Protein AF-A0A2P2IDN8-F1 (afdb_monomer)

Organism: NCBI:txid1518452

Radius of gyration: 34.38 Å; Cα contacts (8 Å, |Δi|>4): 91; chains: 1; bounding box: 72×79×69 Å

Structure (mmCIF, N/CA/C/O backbone):
data_AF-A0A2P2IDN8-F1
#
_entry.id   AF-A0A2P2IDN8-F1
#
loop_
_atom_site.group_PDB
_atom_site.id
_atom_site.type_symbol
_atom_site.label_atom_id
_atom_site.label_alt_id
_atom_site.label_comp_id
_atom_site.label_asym_id
_atom_site.label_entity_id
_atom_site.label_seq_id
_atom_site.pdbx_PDB_ins_code
_atom_site.Cartn_x
_atom_site.Cartn_y
_atom_site.Cartn_z
_atom_site.occupancy
_atom_site.B_iso_or_equiv
_atom_site.auth_seq_id
_atom_site.auth_comp_id
_atom_site.auth_asym_id
_atom_site.auth_atom_id
_atom_site.pdbx_PDB_model_num
ATOM 1 N N . ARG A 1 1 ? -48.026 -22.334 37.140 1.00 44.88 1 ARG A N 1
ATOM 2 C CA . ARG A 1 1 ? -47.175 -23.427 36.607 1.00 44.88 1 ARG A CA 1
ATOM 3 C C . ARG A 1 1 ? -48.105 -24.401 35.891 1.00 44.88 1 ARG A C 1
ATOM 5 O O . ARG A 1 1 ? -48.917 -25.001 36.574 1.00 44.88 1 ARG A O 1
ATOM 12 N N . GLY A 1 2 ? -48.079 -24.449 34.557 1.00 65.25 2 GLY A N 1
ATOM 13 C CA . GLY A 1 2 ? -48.887 -25.391 33.761 1.00 65.25 2 GLY A CA 1
ATOM 14 C C . GLY A 1 2 ? -48.186 -26.748 33.585 1.00 65.25 2 GLY A C 1
ATOM 15 O O . GLY A 1 2 ? -46.991 -26.828 33.888 1.00 65.25 2 GLY A O 1
ATOM 16 N N . PRO A 1 3 ? -48.901 -27.799 33.140 1.00 67.31 3 PRO A N 1
ATOM 17 C CA . PRO A 1 3 ? -48.350 -29.147 33.007 1.00 67.31 3 PRO A CA 1
ATOM 18 C C . PRO A 1 3 ? -47.390 -29.252 31.804 1.00 67.31 3 PRO A C 1
ATOM 20 O O . PRO A 1 3 ? -47.476 -28.434 30.883 1.00 67.31 3 PRO A O 1
ATOM 23 N N . PRO A 1 4 ? -46.452 -30.220 31.805 1.00 65.00 4 PRO A N 1
ATOM 24 C CA . PRO A 1 4 ? -45.505 -30.400 30.709 1.00 65.00 4 PRO A CA 1
ATOM 25 C C . PRO A 1 4 ? -46.214 -30.882 29.428 1.00 65.00 4 PRO A C 1
ATOM 27 O O . PRO A 1 4 ? -47.207 -31.609 29.519 1.00 65.00 4 PRO A O 1
ATOM 30 N N . PRO A 1 5 ? -45.720 -30.494 28.237 1.00 68.44 5 PRO A N 1
ATOM 31 C CA . PRO A 1 5 ? -46.305 -30.915 26.971 1.00 68.44 5 PRO A CA 1
ATOM 32 C C . PRO A 1 5 ? -46.102 -32.424 26.736 1.00 68.44 5 PRO A C 1
ATOM 34 O O . PRO A 1 5 ? -45.067 -32.971 27.129 1.00 68.44 5 PRO A O 1
ATOM 37 N N . PRO A 1 6 ? -47.071 -33.102 26.094 1.00 75.44 6 PRO A N 1
ATOM 38 C CA . PRO A 1 6 ? -46.997 -34.533 25.831 1.00 75.44 6 PRO A CA 1
ATOM 39 C C . PRO A 1 6 ? -45.914 -34.869 24.788 1.00 75.44 6 PRO A C 1
ATOM 41 O O . PRO A 1 6 ? -45.626 -34.052 23.908 1.00 75.44 6 PRO A O 1
ATOM 44 N N . PRO A 1 7 ? -45.318 -36.073 24.857 1.00 68.88 7 PRO A N 1
ATOM 45 C CA . PRO A 1 7 ? -44.350 -36.530 23.869 1.00 68.88 7 PRO A CA 1
ATOM 46 C C . PRO A 1 7 ? -45.035 -36.733 22.513 1.00 68.88 7 PRO A C 1
ATOM 48 O O . PRO A 1 7 ? -46.071 -37.391 22.419 1.00 68.88 7 PRO A O 1
ATOM 51 N N . MET A 1 8 ? -44.454 -36.164 21.455 1.00 66.38 8 MET A N 1
ATOM 52 C CA . MET A 1 8 ? -44.938 -36.385 20.094 1.00 66.38 8 MET A CA 1
ATOM 53 C C . MET A 1 8 ? -44.637 -37.827 19.648 1.00 66.38 8 MET A C 1
ATOM 55 O O . MET A 1 8 ? -43.520 -38.300 19.877 1.00 66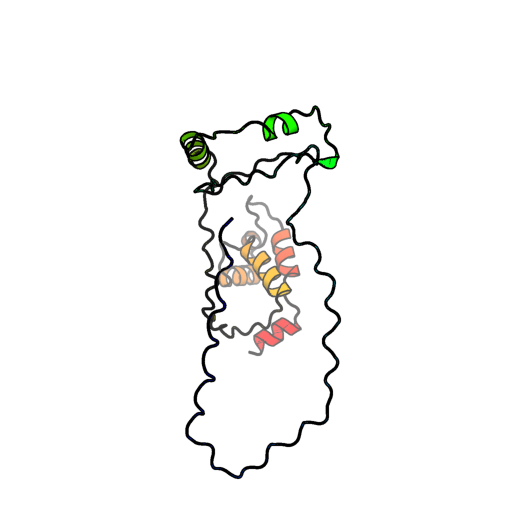.38 8 MET A O 1
ATOM 59 N N . PRO A 1 9 ? -45.588 -38.521 18.995 1.00 64.31 9 PRO A N 1
ATOM 60 C CA . PRO A 1 9 ? -45.354 -39.843 18.424 1.00 64.31 9 PRO A CA 1
ATOM 61 C C . PRO A 1 9 ? -44.214 -39.801 17.399 1.00 64.31 9 PRO A C 1
ATOM 63 O O . PRO A 1 9 ? -44.193 -38.940 16.520 1.00 64.31 9 PRO A O 1
ATOM 66 N N . GLY A 1 10 ? -43.256 -40.723 17.524 1.00 63.94 10 GLY A N 1
ATOM 67 C CA . GLY A 1 10 ? -42.139 -40.848 16.588 1.00 63.94 10 GLY A CA 1
ATOM 68 C C . GLY A 1 10 ? -42.630 -41.105 15.163 1.00 63.94 10 GLY A C 1
ATOM 69 O O . GLY A 1 10 ? -43.554 -41.888 14.949 1.00 63.94 10 GLY A O 1
ATOM 70 N N . ALA A 1 11 ? -42.016 -40.432 14.189 1.00 63.41 11 ALA A N 1
ATOM 71 C CA . ALA A 1 11 ? -42.315 -40.646 12.779 1.00 63.41 11 ALA A CA 1
ATOM 72 C C . ALA A 1 11 ? -42.004 -42.104 12.377 1.00 63.41 11 ALA A C 1
ATOM 74 O O . ALA A 1 11 ? -40.990 -42.651 12.825 1.00 63.41 11 ALA A O 1
ATOM 75 N N . PRO A 1 12 ? -42.849 -42.744 11.546 1.00 63.31 12 PRO A N 1
ATOM 76 C CA . PRO A 1 12 ? -42.611 -44.108 11.099 1.00 63.31 12 PRO A CA 1
ATOM 77 C C . PRO A 1 12 ? -41.324 -44.191 10.260 1.00 63.31 12 PRO A C 1
ATOM 79 O O . PRO A 1 12 ? -40.971 -43.225 9.574 1.00 63.31 12 PRO A O 1
ATOM 82 N N . PRO A 1 13 ? -40.608 -45.331 10.307 1.00 67.44 13 PRO A N 1
ATOM 83 C CA . PRO A 1 13 ? -39.393 -45.521 9.528 1.00 67.44 13 PRO A CA 1
ATOM 84 C C . PRO A 1 13 ? -39.680 -45.375 8.024 1.00 67.44 13 PRO A C 1
ATOM 86 O O . PRO A 1 13 ? -40.763 -45.754 7.566 1.00 67.44 13 PRO A O 1
ATOM 89 N N . PRO A 1 14 ? -38.730 -44.825 7.246 1.00 66.50 14 PRO A N 1
ATOM 90 C CA . PRO A 1 14 ? -38.929 -44.591 5.824 1.00 66.50 14 PRO A CA 1
ATOM 91 C C . PRO A 1 14 ? -39.154 -45.914 5.072 1.00 66.50 14 PRO A C 1
ATOM 93 O O . PRO A 1 14 ? -38.538 -46.929 5.414 1.00 66.50 14 PRO A O 1
ATOM 96 N N . PRO A 1 15 ? -40.021 -45.916 4.043 1.00 70.38 15 PRO A N 1
ATOM 97 C CA . PRO A 1 15 ? -40.314 -47.110 3.269 1.00 70.38 15 PRO A CA 1
ATOM 98 C C . PRO A 1 15 ? -39.065 -47.605 2.518 1.00 70.38 15 PRO A C 1
ATOM 100 O O . PRO A 1 15 ? -38.253 -46.796 2.058 1.00 70.38 15 PRO A O 1
ATOM 103 N N . PRO A 1 16 ? -38.897 -48.931 2.373 1.00 65.81 16 PRO A N 1
ATOM 104 C CA . PRO A 1 16 ? -37.778 -49.505 1.642 1.00 65.81 16 PRO A CA 1
ATOM 105 C C . PRO A 1 16 ? -37.856 -49.143 0.153 1.00 65.81 16 PRO A C 1
ATOM 107 O O . PRO A 1 16 ? -38.912 -49.235 -0.472 1.00 65.81 16 PRO A O 1
ATOM 110 N N . MET A 1 17 ? -36.717 -48.740 -0.419 1.00 62.22 17 MET A N 1
ATOM 111 C CA . MET A 1 17 ? -36.609 -48.433 -1.845 1.00 62.22 17 MET A CA 1
ATOM 112 C C . MET A 1 17 ? -36.852 -49.689 -2.706 1.00 62.22 17 MET A C 1
ATOM 114 O O . MET A 1 17 ? -36.288 -50.748 -2.404 1.00 62.22 17 MET A O 1
ATOM 118 N N . PRO A 1 18 ? -37.639 -49.594 -3.795 1.00 51.25 18 PRO A N 1
ATOM 119 C CA . PRO A 1 18 ? -37.887 -50.718 -4.693 1.00 51.25 18 PRO A CA 1
ATOM 120 C C . PRO A 1 18 ? -36.603 -51.119 -5.429 1.00 51.25 18 PRO A C 1
ATOM 122 O O . PRO A 1 18 ? -36.019 -50.306 -6.142 1.00 51.25 18 PRO A O 1
ATOM 125 N N . GLY A 1 19 ? -36.171 -52.374 -5.280 1.00 56.91 19 GLY A N 1
ATOM 126 C CA . GLY A 1 19 ? -35.106 -52.941 -6.119 1.00 56.91 19 GLY A CA 1
ATOM 127 C C . GLY A 1 19 ? -34.205 -53.996 -5.479 1.00 56.91 19 GLY A C 1
ATOM 128 O O . GLY A 1 19 ? -33.472 -54.669 -6.202 1.00 56.91 19 GLY A O 1
ATOM 129 N N . MET A 1 20 ? -34.252 -54.207 -4.161 1.00 47.19 20 MET A N 1
ATOM 130 C CA . MET A 1 20 ? -33.407 -55.229 -3.533 1.00 47.19 20 MET A CA 1
ATOM 131 C C . MET A 1 20 ? -34.058 -56.613 -3.652 1.00 47.19 20 MET A C 1
ATOM 133 O O . MET A 1 20 ? -34.979 -56.954 -2.912 1.00 47.19 20 MET A O 1
ATOM 137 N N . ARG A 1 21 ? -33.584 -57.414 -4.611 1.00 52.69 21 ARG A N 1
ATOM 138 C CA . ARG A 1 21 ? -33.916 -58.842 -4.722 1.00 52.69 21 ARG A CA 1
ATOM 139 C C . ARG A 1 21 ? -33.580 -59.553 -3.395 1.00 52.69 21 ARG A C 1
ATOM 141 O O . ARG A 1 21 ? -32.513 -59.291 -2.836 1.00 52.69 21 ARG A O 1
ATOM 148 N N . PRO A 1 22 ? -34.434 -60.455 -2.882 1.00 47.41 22 PRO A N 1
ATOM 149 C CA . PRO A 1 22 ? -34.114 -61.226 -1.688 1.00 47.41 22 PRO A CA 1
ATOM 150 C C . PRO A 1 22 ? -33.051 -62.273 -2.040 1.00 47.41 22 PRO A C 1
ATOM 152 O O . PRO A 1 22 ? -33.301 -63.149 -2.863 1.00 47.41 22 PRO A O 1
ATOM 155 N N . GLY A 1 23 ? -31.857 -62.173 -1.446 1.00 56.31 23 GLY A N 1
ATOM 156 C CA . GLY A 1 23 ? -30.867 -63.257 -1.507 1.00 56.31 23 GLY A CA 1
ATOM 157 C C . GLY A 1 23 ? -29.389 -62.873 -1.582 1.00 56.31 23 GLY A C 1
ATOM 158 O O . GLY A 1 23 ? -28.557 -63.770 -1.515 1.00 56.31 23 GLY A O 1
ATOM 159 N N . ALA A 1 24 ? -29.014 -61.595 -1.692 1.00 52.78 24 ALA A N 1
ATOM 160 C CA . ALA A 1 24 ? -27.591 -61.244 -1.653 1.00 52.78 24 ALA A CA 1
ATOM 161 C C . ALA A 1 24 ? -27.063 -61.296 -0.200 1.00 52.78 24 ALA A C 1
ATOM 163 O O . ALA A 1 24 ? -27.620 -60.609 0.664 1.00 52.78 24 ALA A O 1
ATOM 164 N N . PRO A 1 25 ? -26.017 -62.090 0.106 1.00 53.16 25 PRO A N 1
ATOM 165 C CA . PRO A 1 25 ? -25.425 -62.115 1.437 1.00 53.16 25 PRO A CA 1
ATOM 166 C C . PRO A 1 25 ? -24.859 -60.734 1.781 1.00 53.16 25 PRO A C 1
ATOM 168 O O . PRO A 1 25 ? -24.260 -60.061 0.939 1.00 53.16 25 PRO A O 1
ATOM 171 N N . ARG A 1 26 ? -25.073 -60.295 3.029 1.00 62.44 26 ARG A N 1
ATOM 172 C CA . ARG A 1 26 ? -24.497 -59.046 3.542 1.00 62.44 26 ARG A CA 1
ATOM 173 C C . ARG A 1 26 ? -22.971 -59.109 3.379 1.00 62.44 26 ARG A C 1
ATOM 175 O O . ARG A 1 26 ? -22.393 -60.138 3.734 1.00 62.44 26 ARG A O 1
ATOM 182 N N . PRO A 1 27 ? -22.318 -58.050 2.866 1.00 57.59 27 PRO A N 1
ATOM 183 C CA . PRO A 1 27 ? -20.866 -58.026 2.787 1.00 57.59 27 PRO A CA 1
ATOM 184 C C . PRO A 1 27 ? -20.280 -58.195 4.200 1.00 57.59 27 PRO A C 1
ATOM 186 O O . PRO A 1 27 ? -20.819 -57.614 5.150 1.00 57.59 27 PRO A O 1
ATOM 189 N N . PRO A 1 28 ? -19.226 -59.014 4.365 1.00 63.88 28 PRO A N 1
ATOM 190 C CA . PRO A 1 28 ? -18.623 -59.251 5.667 1.00 63.88 28 PRO A CA 1
ATOM 191 C C . PRO A 1 28 ? -18.087 -57.938 6.266 1.00 63.88 28 PRO A C 1
ATOM 193 O O . PRO A 1 28 ? -17.643 -57.061 5.519 1.00 63.88 28 PRO A O 1
ATOM 196 N N . PRO A 1 29 ? -18.115 -57.781 7.604 1.00 61.78 29 PRO A N 1
ATOM 197 C CA . PRO A 1 29 ? -17.527 -56.627 8.272 1.00 61.78 29 PRO A CA 1
ATOM 198 C C . PRO A 1 29 ? -16.046 -56.511 7.905 1.00 61.78 29 PRO A C 1
ATOM 200 O O . PRO A 1 29 ? -15.302 -57.483 8.031 1.00 61.78 29 PRO A O 1
ATOM 203 N N . ALA A 1 30 ? -15.619 -55.330 7.455 1.00 59.41 30 ALA A N 1
ATOM 204 C CA . ALA A 1 30 ? -14.212 -55.061 7.187 1.00 59.41 30 ALA A CA 1
ATOM 205 C C . ALA A 1 30 ? -13.398 -55.235 8.489 1.00 59.41 30 ALA A C 1
ATOM 207 O O . ALA A 1 30 ? -13.697 -54.558 9.479 1.00 59.41 30 ALA A O 1
ATOM 208 N N . PRO A 1 31 ? -12.379 -56.114 8.529 1.00 51.69 31 PRO A N 1
ATOM 209 C CA . PRO A 1 31 ? -11.485 -56.226 9.672 1.00 51.69 31 PRO A CA 1
ATOM 210 C C . PRO A 1 31 ? -10.560 -55.009 9.683 1.00 51.69 31 PRO A C 1
ATOM 212 O O . PRO A 1 31 ? -9.633 -54.904 8.885 1.00 51.69 31 PRO A O 1
ATOM 215 N N . GLY A 1 32 ? -10.836 -54.059 10.567 1.00 46.69 32 GLY A N 1
ATOM 216 C CA . GLY A 1 32 ? -9.998 -52.877 10.708 1.00 46.69 32 GLY A CA 1
ATOM 217 C C . GLY A 1 32 ? -10.647 -51.850 11.609 1.00 46.69 32 GLY A C 1
ATOM 218 O O . GLY A 1 32 ? -11.336 -50.950 11.137 1.00 46.69 32 GLY A O 1
ATOM 219 N N . GLY A 1 33 ? -10.425 -51.990 12.916 1.00 50.56 33 GLY A N 1
ATOM 220 C CA . GLY A 1 33 ? -10.707 -50.930 13.873 1.00 50.56 33 GLY A CA 1
ATOM 221 C C . GLY A 1 33 ? -9.872 -49.706 13.518 1.00 50.56 33 GLY A C 1
ATOM 222 O O . GLY A 1 33 ? -8.676 -49.662 13.800 1.00 50.56 33 GLY A O 1
ATOM 223 N N . GLY A 1 34 ? -10.502 -48.719 12.882 1.00 57.06 34 GLY A N 1
ATOM 224 C CA . GLY A 1 34 ? -9.951 -47.373 12.840 1.00 57.06 34 GLY A CA 1
ATOM 225 C C . GLY A 1 34 ? -9.738 -46.887 14.278 1.00 57.06 34 GLY A C 1
ATOM 226 O O . GLY A 1 34 ? -10.543 -47.229 15.153 1.00 57.06 34 GLY A O 1
ATOM 227 N N . PRO A 1 35 ? -8.654 -46.143 14.554 1.00 52.09 35 PRO A N 1
ATOM 228 C CA . PRO A 1 35 ? -8.366 -45.679 15.902 1.00 52.09 35 PRO A CA 1
ATOM 229 C C . PRO A 1 35 ? -9.570 -44.900 16.454 1.00 52.09 35 PRO A C 1
ATOM 231 O O . PRO A 1 35 ? -10.232 -44.185 15.691 1.00 52.09 35 PRO A O 1
ATOM 234 N N . PRO A 1 36 ? -9.885 -45.045 17.755 1.00 58.06 36 PRO A N 1
ATOM 235 C CA . PRO A 1 36 ? -10.997 -44.332 18.359 1.00 58.06 36 PRO A CA 1
ATOM 236 C C . PRO A 1 36 ? -10.837 -42.825 18.116 1.00 58.06 36 PRO A C 1
ATOM 238 O O . PRO A 1 36 ? -9.705 -42.324 18.112 1.00 58.06 36 PRO A O 1
ATOM 241 N N . PRO A 1 37 ? -11.946 -42.092 17.899 1.00 54.81 37 PRO A N 1
ATOM 242 C CA . PRO A 1 37 ? -11.888 -40.650 17.732 1.00 54.81 37 PRO A CA 1
ATOM 243 C C . PRO A 1 37 ? -11.126 -40.043 18.922 1.00 54.81 37 PRO A C 1
ATOM 245 O O . PRO A 1 37 ? -11.373 -40.450 20.063 1.00 54.81 37 PRO A O 1
ATOM 248 N N . PRO A 1 38 ? -10.189 -39.107 18.681 1.00 55.00 38 PRO A N 1
ATOM 249 C CA . PRO A 1 38 ? -9.400 -38.504 19.743 1.00 55.00 38 PRO A CA 1
ATOM 250 C C . PRO A 1 38 ? -10.315 -37.962 20.847 1.00 55.00 38 PRO A C 1
ATOM 252 O O . PRO A 1 38 ? -11.348 -37.364 20.519 1.00 55.00 38 PRO A O 1
ATOM 255 N N . PRO A 1 39 ? -9.959 -38.133 22.136 1.00 63.34 39 PRO A N 1
ATOM 256 C CA . PRO A 1 39 ? -10.686 -37.519 23.237 1.00 63.34 39 PRO A CA 1
ATOM 257 C C . PRO A 1 39 ? -10.878 -36.038 22.931 1.00 63.34 39 PRO A C 1
ATOM 259 O O . PRO A 1 39 ? -9.905 -35.322 22.685 1.00 63.34 39 PRO A O 1
ATOM 262 N N . GLY A 1 40 ? -12.137 -35.596 22.875 1.00 56.69 40 GLY A N 1
ATOM 263 C CA . GLY A 1 40 ? -12.458 -34.212 22.563 1.00 56.69 40 GLY A CA 1
ATOM 264 C C . GLY A 1 40 ? -11.689 -33.301 23.510 1.00 56.69 40 GLY A C 1
ATOM 265 O O . GLY A 1 40 ? -11.903 -33.352 24.720 1.00 56.69 40 GLY A O 1
ATOM 266 N N . MET A 1 41 ? -10.776 -32.491 22.964 1.00 50.38 41 MET A N 1
ATOM 267 C CA . MET A 1 41 ? -10.121 -31.445 23.741 1.00 50.38 41 MET A CA 1
ATOM 268 C C . MET A 1 41 ? -11.215 -30.635 24.448 1.00 50.38 41 MET A C 1
ATOM 270 O O . MET A 1 41 ? -12.219 -30.304 23.800 1.00 50.38 41 MET A O 1
ATOM 274 N N . PRO A 1 42 ? -11.066 -30.326 25.750 1.00 52.75 42 PRO A N 1
ATOM 275 C CA . PRO A 1 42 ? -12.028 -29.489 26.443 1.00 52.75 42 PRO A CA 1
ATOM 276 C C . PRO A 1 42 ? -12.218 -28.223 25.615 1.00 52.75 42 PRO A C 1
ATOM 278 O O . PRO A 1 42 ? -11.248 -27.535 25.290 1.00 52.75 42 PRO A O 1
ATOM 281 N N . ARG A 1 43 ? -13.468 -27.966 25.206 1.00 53.56 43 ARG A N 1
ATOM 282 C CA . ARG A 1 43 ? -13.841 -26.748 24.489 1.00 53.56 43 ARG A CA 1
ATOM 283 C C . ARG A 1 43 ? -13.257 -25.581 25.274 1.00 53.56 43 ARG A C 1
ATOM 285 O O . ARG A 1 43 ? -13.739 -25.288 26.367 1.00 53.56 43 ARG A O 1
ATOM 292 N N . MET A 1 44 ? -12.230 -24.927 24.727 1.00 46.22 44 MET A N 1
ATOM 293 C CA . MET A 1 44 ? -11.820 -23.627 25.238 1.00 46.22 44 MET A CA 1
ATOM 294 C C . MET A 1 44 ? -13.084 -22.766 25.296 1.00 46.22 44 MET A C 1
ATOM 296 O O . MET A 1 44 ? -13.829 -22.755 24.306 1.00 46.22 44 MET A O 1
ATOM 300 N N . PRO A 1 45 ? -13.368 -22.087 26.423 1.00 46.62 45 PRO A N 1
ATOM 301 C CA . PRO A 1 45 ? -14.494 -21.179 26.492 1.00 46.62 45 PRO A CA 1
ATOM 302 C C . PRO A 1 45 ? -14.384 -20.217 25.315 1.00 46.62 45 PRO A C 1
ATOM 304 O O . PRO A 1 45 ? -13.417 -19.462 25.199 1.00 46.62 45 PRO A O 1
ATOM 307 N N . GLY A 1 46 ? -15.353 -20.286 24.401 1.00 52.06 46 GLY A N 1
ATOM 308 C CA . GLY A 1 46 ? -15.470 -19.296 23.344 1.00 52.06 46 GLY A CA 1
ATOM 309 C C . GLY A 1 46 ? -15.535 -17.898 23.972 1.00 52.06 46 GLY A C 1
ATOM 310 O O . GLY A 1 46 ? -15.902 -17.773 25.144 1.00 52.06 46 GLY A O 1
ATOM 311 N N . PRO A 1 47 ? -15.187 -16.834 23.233 1.00 48.00 47 PRO A N 1
ATOM 312 C CA . PRO A 1 47 ? -15.205 -15.463 23.740 1.00 48.00 47 PRO A CA 1
ATOM 313 C C . PRO A 1 47 ? -16.646 -15.050 24.084 1.00 48.00 47 PRO A C 1
ATOM 315 O O . PRO A 1 47 ? -17.359 -14.481 23.263 1.00 48.00 47 PRO A O 1
ATOM 318 N N . GLY A 1 48 ? -17.109 -15.408 25.283 1.00 53.03 48 GLY A N 1
ATOM 319 C CA . GLY A 1 48 ? -18.537 -15.434 25.597 1.00 53.03 48 GLY A CA 1
ATOM 320 C C . GLY A 1 48 ? -18.909 -15.102 27.035 1.00 53.03 48 GLY A C 1
ATOM 321 O O . GLY A 1 48 ? -20.036 -14.674 27.253 1.00 53.03 48 GLY A O 1
ATOM 322 N N . THR A 1 49 ? -18.003 -15.199 28.010 1.00 50.59 49 THR A N 1
ATOM 323 C CA . THR A 1 49 ? -18.321 -14.835 29.403 1.00 50.59 49 THR A CA 1
ATOM 324 C C . THR A 1 49 ? -17.101 -14.275 30.128 1.00 50.59 49 THR A C 1
ATOM 326 O O . THR A 1 49 ? -16.645 -14.824 31.128 1.00 50.59 49 THR A O 1
ATOM 329 N N . ALA A 1 50 ? -16.547 -13.161 29.646 1.00 57.41 50 ALA A N 1
ATOM 330 C CA . ALA A 1 50 ? -15.734 -12.332 30.530 1.00 57.41 50 ALA A CA 1
ATOM 331 C C . ALA A 1 50 ? -16.688 -11.717 31.566 1.00 57.41 50 ALA A C 1
ATOM 333 O O . ALA A 1 50 ? -17.380 -10.741 31.275 1.00 57.41 50 ALA A O 1
ATOM 334 N N . THR A 1 51 ? -16.791 -12.335 32.742 1.00 64.56 51 THR A N 1
ATOM 335 C CA . THR A 1 51 ? -17.541 -11.792 33.876 1.00 64.56 51 THR A CA 1
ATOM 336 C C . THR A 1 51 ? -16.944 -10.434 34.228 1.00 64.56 51 THR A C 1
ATOM 338 O O . THR A 1 51 ? -15.786 -10.340 34.644 1.00 64.56 51 THR A O 1
ATOM 341 N N . LEU A 1 52 ? -17.702 -9.364 33.989 1.00 76.31 52 LEU A N 1
ATOM 342 C CA . LEU A 1 52 ? -17.279 -8.020 34.358 1.00 76.31 52 LEU A CA 1
ATOM 343 C C . LEU A 1 52 ? -17.414 -7.861 35.885 1.00 76.31 52 LEU A C 1
ATOM 345 O O . LEU A 1 52 ? -18.394 -8.339 36.463 1.00 76.31 52 LEU A O 1
ATOM 349 N N . PRO A 1 53 ? -16.452 -7.203 36.550 1.00 79.75 53 PRO A N 1
ATOM 350 C CA . PRO A 1 53 ? -16.489 -7.025 37.996 1.00 79.75 53 PRO A CA 1
ATOM 351 C C . PRO A 1 53 ? -17.621 -6.077 38.427 1.00 79.75 53 PRO A C 1
ATOM 353 O O . PRO A 1 53 ? -18.185 -5.336 37.618 1.00 79.75 53 PRO A O 1
ATOM 356 N N . TYR A 1 54 ? -17.952 -6.093 39.721 1.00 83.19 54 TYR A N 1
ATOM 357 C CA . TYR A 1 54 ? -18.913 -5.173 40.357 1.00 83.19 54 TYR A CA 1
ATOM 358 C C . TYR A 1 54 ? -20.351 -5.231 39.802 1.00 83.19 54 TYR A C 1
ATOM 360 O O . TYR A 1 54 ? -21.067 -4.226 39.797 1.00 83.19 54 TYR A O 1
ATOM 368 N N . GLY A 1 55 ? -20.778 -6.402 39.311 1.00 77.81 55 GLY A N 1
ATOM 369 C CA . GLY A 1 55 ? -22.130 -6.610 38.773 1.00 77.81 55 GLY A CA 1
ATOM 370 C C . GLY A 1 55 ? -22.392 -5.861 37.463 1.00 77.81 55 GLY A C 1
ATOM 371 O O . GLY A 1 55 ? -23.539 -5.592 37.111 1.00 77.81 55 GLY A O 1
ATOM 372 N N . MET A 1 56 ? -21.332 -5.477 36.749 1.00 81.19 56 MET A N 1
ATOM 373 C CA . MET A 1 56 ? -21.434 -4.850 35.440 1.00 81.19 56 MET A CA 1
ATOM 374 C C . MET A 1 56 ? -21.931 -5.858 34.395 1.00 81.19 56 MET A C 1
ATOM 376 O O . MET A 1 56 ? -21.473 -6.995 34.337 1.00 81.19 56 MET A O 1
ATOM 380 N N . THR A 1 57 ? -22.829 -5.428 33.514 1.00 78.94 57 THR A N 1
ATOM 381 C CA . THR A 1 57 ? -23.259 -6.214 32.352 1.00 78.94 57 THR A CA 1
ATOM 382 C C . THR A 1 57 ? -22.666 -5.648 31.068 1.00 78.94 57 THR A C 1
ATOM 384 O O . THR A 1 57 ? -22.429 -4.442 30.951 1.00 78.94 57 THR A O 1
ATOM 387 N N . LEU A 1 58 ? -22.389 -6.520 30.095 1.00 74.44 58 LEU A N 1
ATOM 388 C CA . LEU A 1 58 ? -21.976 -6.089 28.764 1.00 74.44 58 LEU A CA 1
ATOM 389 C C . LEU A 1 58 ? -23.217 -5.625 27.997 1.00 74.44 58 LEU A C 1
ATOM 391 O O . LEU A 1 58 ? -23.977 -6.441 27.475 1.00 74.44 58 LEU A O 1
ATOM 395 N N . LYS A 1 59 ? -23.418 -4.310 27.914 1.00 70.69 59 LYS A N 1
ATOM 396 C CA . LYS A 1 59 ? -24.488 -3.731 27.099 1.00 70.69 59 LYS A CA 1
ATOM 397 C C . LYS A 1 59 ? -24.127 -3.860 25.624 1.00 70.69 59 LYS A C 1
ATOM 399 O O . LYS A 1 59 ? -23.279 -3.129 25.116 1.00 70.69 59 LYS A O 1
ATOM 404 N N . LYS A 1 60 ? -24.764 -4.799 24.926 1.00 63.47 60 LYS A N 1
ATOM 405 C CA . LYS A 1 60 ? -24.715 -4.847 23.463 1.00 63.47 60 LYS A CA 1
ATOM 406 C C . LYS A 1 60 ? -25.547 -3.677 22.943 1.00 63.47 60 LYS A C 1
ATOM 408 O O . LYS A 1 60 ? -26.750 -3.627 23.174 1.00 63.47 60 LYS A O 1
ATOM 413 N N . SER A 1 61 ? -24.914 -2.714 22.278 1.00 63.75 61 SER A N 1
ATOM 414 C CA . SER A 1 61 ? -25.655 -1.688 21.551 1.00 63.75 61 SER A CA 1
ATOM 415 C C . SER A 1 61 ? -26.344 -2.359 20.364 1.00 63.75 61 SER A C 1
ATOM 417 O O . SER A 1 61 ? -25.673 -2.812 19.438 1.00 63.75 61 SER A O 1
ATOM 419 N N . ASN A 1 62 ? -27.675 -2.409 20.365 1.00 62.22 62 ASN A N 1
ATOM 420 C CA . ASN A 1 62 ? -28.450 -2.933 19.233 1.00 62.22 62 ASN A CA 1
ATOM 421 C C . ASN A 1 62 ? -28.365 -2.035 17.985 1.00 62.22 62 ASN A C 1
ATOM 423 O O . ASN A 1 62 ? -28.913 -2.375 16.942 1.00 62.22 62 ASN A O 1
ATOM 427 N N . VAL A 1 63 ? -27.679 -0.892 18.079 1.00 66.12 63 VAL A N 1
ATOM 428 C CA . VAL A 1 63 ? -27.525 0.047 16.975 1.00 66.12 63 VAL A CA 1
ATOM 429 C C . VAL A 1 63 ? -26.235 -0.243 16.220 1.00 66.12 63 VAL A C 1
ATOM 431 O O . VAL A 1 63 ? -25.136 -0.052 16.743 1.00 66.12 63 VAL A O 1
ATOM 434 N N . LYS A 1 64 ? -26.378 -0.705 14.977 1.00 68.00 64 LYS A N 1
ATOM 435 C CA . LYS A 1 64 ? -25.282 -0.786 14.010 1.00 68.00 64 LYS A CA 1
ATOM 436 C C . LYS A 1 64 ? -25.257 0.519 13.205 1.00 68.00 64 LYS A C 1
ATOM 438 O O . LYS A 1 64 ? -26.304 0.892 12.681 1.00 68.00 64 LYS A O 1
ATOM 443 N N . PRO A 1 65 ? -24.120 1.232 13.124 1.00 69.94 65 PRO A N 1
ATOM 444 C CA . PRO A 1 65 ? -24.011 2.397 12.253 1.00 69.94 65 PRO A CA 1
ATOM 445 C C . PRO A 1 65 ? -24.108 1.972 10.780 1.00 69.94 65 PRO A C 1
ATOM 447 O O . PRO A 1 65 ? -23.626 0.901 10.417 1.00 69.94 65 PRO A O 1
ATOM 450 N N . ASP A 1 66 ? -24.716 2.824 9.954 1.00 74.69 66 ASP A N 1
ATOM 451 C CA . ASP A 1 66 ? -24.935 2.584 8.517 1.00 74.69 66 ASP A CA 1
ATOM 452 C C . ASP A 1 66 ? -23.626 2.657 7.704 1.00 74.69 66 ASP A C 1
ATOM 454 O O . ASP A 1 66 ? -23.397 1.903 6.763 1.00 74.69 66 ASP A O 1
ATOM 458 N N . ALA A 1 67 ? -22.694 3.515 8.136 1.00 77.56 67 ALA A N 1
ATOM 459 C CA . ALA A 1 67 ? -21.379 3.680 7.525 1.00 77.56 67 ALA A CA 1
ATOM 460 C C . ALA A 1 67 ? -20.245 3.394 8.519 1.00 77.56 67 ALA A C 1
ATOM 462 O O . ALA A 1 67 ? -20.347 3.663 9.719 1.00 77.56 67 ALA A O 1
ATOM 463 N N . GLN A 1 68 ? -19.116 2.889 8.008 1.00 81.75 68 GLN A N 1
ATOM 464 C CA . GLN A 1 68 ? -17.897 2.744 8.802 1.00 81.75 68 GLN A CA 1
ATOM 465 C C . GLN A 1 68 ? -17.323 4.129 9.124 1.00 81.75 68 GLN A C 1
ATOM 467 O O . GLN A 1 68 ? -16.944 4.877 8.224 1.00 81.75 68 GLN A O 1
ATOM 472 N N . THR A 1 69 ? -17.216 4.458 10.409 1.00 87.81 69 THR A N 1
ATOM 473 C CA . THR A 1 69 ? -16.650 5.730 10.870 1.00 87.81 69 THR A CA 1
ATOM 474 C C . THR A 1 69 ? -15.164 5.614 11.201 1.00 87.81 69 THR A C 1
ATOM 476 O O . THR A 1 69 ? -14.624 4.516 11.391 1.00 87.81 69 THR A O 1
ATOM 479 N N . LYS A 1 70 ? -14.465 6.757 11.241 1.00 87.62 70 LYS A N 1
ATOM 480 C CA . LYS A 1 70 ? -13.063 6.820 11.675 1.00 87.62 70 LYS A CA 1
ATOM 481 C C . LYS A 1 70 ? -12.918 6.194 13.064 1.00 87.62 70 LYS A C 1
ATOM 483 O O . LYS A 1 70 ? -13.689 6.476 13.978 1.00 87.62 70 LYS A O 1
ATOM 488 N N . ARG A 1 71 ? -11.900 5.347 13.229 1.00 87.00 71 ARG A N 1
ATOM 489 C CA . ARG A 1 71 ? -11.640 4.664 14.499 1.00 87.00 71 ARG A CA 1
ATOM 490 C C . ARG A 1 71 ? -11.124 5.653 15.542 1.00 87.00 71 ARG A C 1
ATOM 492 O O . ARG A 1 71 ? -10.153 6.361 15.294 1.00 87.00 71 ARG A O 1
ATOM 499 N N . LEU A 1 72 ? -11.727 5.631 16.727 1.00 91.06 72 LEU A N 1
ATOM 500 C CA . LEU A 1 72 ? -11.240 6.385 17.880 1.00 91.06 72 LEU A CA 1
ATOM 501 C C . LEU A 1 72 ? -9.935 5.771 18.406 1.00 91.06 72 LEU A C 1
ATOM 503 O O . LEU A 1 72 ? -9.852 4.560 18.643 1.00 91.06 72 LEU A O 1
ATOM 507 N N . GLN A 1 73 ? -8.921 6.610 18.607 1.00 93.12 73 GLN A N 1
ATOM 508 C CA . GLN A 1 73 ? -7.637 6.226 19.196 1.00 93.12 73 GLN A CA 1
ATOM 509 C C . GLN A 1 73 ? -7.698 6.342 20.723 1.00 93.12 73 GLN A C 1
ATOM 511 O O . GLN A 1 73 ? -7.111 7.231 21.327 1.00 93.12 73 GLN A O 1
ATOM 516 N N . TRP A 1 74 ? -8.466 5.453 21.350 1.00 93.88 74 TRP A N 1
ATOM 517 C CA . TRP A 1 74 ? -8.603 5.387 22.805 1.00 93.88 74 TRP A CA 1
ATOM 518 C C . TRP A 1 74 ? -7.813 4.233 23.429 1.00 93.88 74 TRP A C 1
ATOM 520 O O . TRP A 1 74 ? -7.729 3.130 22.879 1.00 93.88 74 TRP A O 1
ATOM 530 N N . ASN A 1 75 ? -7.293 4.471 24.631 1.00 91.31 75 ASN A N 1
ATOM 531 C CA . ASN A 1 75 ? -6.767 3.412 25.480 1.00 91.31 75 ASN A CA 1
ATOM 532 C C . ASN A 1 75 ? -7.930 2.709 26.180 1.00 91.31 75 ASN A C 1
ATOM 534 O O . ASN A 1 75 ? -8.735 3.334 26.870 1.00 91.31 75 ASN A O 1
ATOM 538 N N . LYS A 1 76 ? -8.037 1.394 25.984 1.00 89.62 76 LYS A N 1
ATOM 539 C CA . LYS A 1 76 ? -9.111 0.598 26.584 1.00 89.62 76 LYS A CA 1
ATOM 540 C C . LYS A 1 76 ? -8.877 0.444 28.084 1.00 89.62 76 LYS A C 1
ATOM 542 O O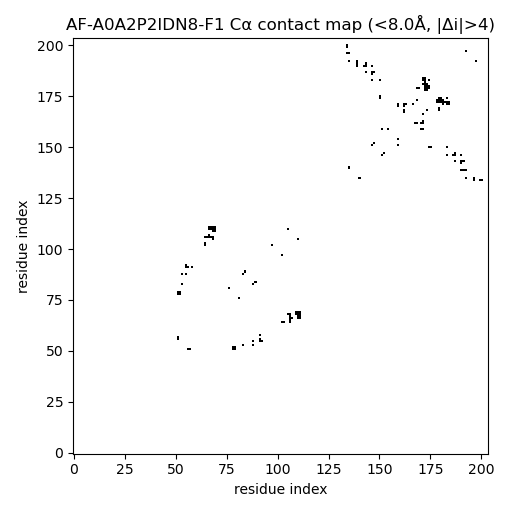 . LYS A 1 76 ? -7.804 0.028 28.512 1.00 89.62 76 LYS A O 1
ATOM 547 N N . VAL A 1 77 ? -9.914 0.701 28.874 1.00 86.69 77 VAL A N 1
ATOM 548 C CA . VAL A 1 77 ? -9.896 0.432 30.314 1.00 86.69 77 VAL A CA 1
ATOM 549 C C . VAL A 1 77 ? -9.999 -1.073 30.539 1.00 86.69 77 VAL A C 1
ATOM 551 O O . VAL A 1 77 ? -10.865 -1.733 29.968 1.00 86.69 77 VAL A O 1
ATOM 554 N N . THR A 1 78 ? -9.115 -1.617 31.375 1.00 86.50 78 THR A N 1
ATOM 555 C CA . THR A 1 78 ? -9.170 -3.026 31.783 1.00 86.50 78 THR A CA 1
ATOM 556 C C . THR A 1 78 ? -10.119 -3.159 32.974 1.00 86.50 78 THR A C 1
ATOM 558 O O . THR A 1 78 ? -9.781 -2.644 34.041 1.00 86.50 78 THR A O 1
ATOM 561 N N . PRO A 1 79 ? -11.269 -3.852 32.850 1.00 82.75 79 PRO A N 1
ATOM 562 C CA . PRO A 1 79 ? -12.270 -3.907 33.918 1.00 82.75 79 PRO A CA 1
ATOM 563 C C . PRO A 1 79 ? -11.717 -4.426 35.251 1.00 82.75 79 PRO A C 1
ATOM 565 O O . PRO A 1 79 ? -12.071 -3.901 36.297 1.00 82.75 79 PRO A O 1
ATOM 568 N N . GLN A 1 80 ? -10.792 -5.393 35.209 1.00 82.62 80 GLN A N 1
ATOM 569 C CA . GLN A 1 80 ? -10.188 -6.006 36.402 1.00 82.62 80 GLN A CA 1
ATOM 570 C C . GLN A 1 80 ? -9.249 -5.073 37.181 1.00 82.62 80 GLN A C 1
ATOM 572 O O . GLN A 1 80 ? -8.992 -5.300 38.355 1.00 82.62 80 GLN A O 1
ATOM 577 N N . LYS A 1 81 ? -8.722 -4.024 36.537 1.00 83.62 81 LYS A N 1
ATOM 578 C CA . LYS A 1 81 ? -7.830 -3.039 37.175 1.00 83.62 81 LYS A CA 1
ATOM 579 C C . LYS A 1 81 ? -8.586 -1.804 37.677 1.00 83.62 81 LYS A C 1
ATOM 581 O O . LYS A 1 81 ? -7.974 -0.823 38.083 1.00 83.62 81 LYS A O 1
ATOM 586 N N . MET A 1 82 ? -9.911 -1.814 37.576 1.00 85.62 82 MET A N 1
ATOM 587 C CA . MET A 1 82 ? -10.762 -0.680 37.902 1.00 85.62 82 MET A CA 1
ATOM 588 C C . MET A 1 82 ? -11.329 -0.816 39.319 1.00 85.62 82 MET A C 1
ATOM 590 O O . MET A 1 82 ? -11.623 -1.918 39.749 1.00 85.62 82 MET A O 1
ATOM 594 N N . SER A 1 83 ? -11.530 0.299 40.025 1.00 86.94 83 SER A N 1
ATOM 595 C CA . SER A 1 83 ? -12.195 0.319 41.339 1.00 86.94 83 SER A CA 1
ATOM 596 C C . SER A 1 83 ? -13.727 0.292 41.224 1.00 86.94 83 SER A C 1
ATOM 598 O O . SER A 1 83 ? -14.291 0.839 40.274 1.00 86.94 83 SER A O 1
ATOM 600 N N . GLU A 1 84 ? -14.415 -0.238 42.239 1.00 87.31 84 GLU A N 1
ATOM 601 C CA . GLU A 1 84 ? -15.883 -0.223 42.354 1.00 87.31 84 GLU A CA 1
ATOM 602 C C . GLU A 1 84 ? -16.480 1.196 42.295 1.00 87.31 84 GLU A C 1
ATOM 604 O O . GLU A 1 84 ? -17.547 1.416 41.722 1.00 87.31 84 GLU A O 1
ATOM 609 N N . LYS A 1 85 ? -15.765 2.194 42.835 1.00 86.19 85 LYS A N 1
ATOM 610 C CA . LYS A 1 85 ? -16.210 3.601 42.852 1.00 86.19 85 LYS A CA 1
ATOM 611 C C . LYS A 1 85 ? -16.002 4.323 41.513 1.00 86.19 85 LYS A C 1
ATOM 613 O O . LYS A 1 85 ? -16.342 5.504 41.398 1.00 86.19 85 LYS A O 1
ATOM 618 N N . SER A 1 86 ? -15.459 3.635 40.508 1.00 88.56 86 SER A N 1
ATOM 619 C CA . SER A 1 86 ? -15.152 4.190 39.191 1.00 88.56 86 SER A CA 1
ATOM 620 C C . SER A 1 86 ? -16.392 4.698 38.452 1.00 88.56 86 SER A C 1
ATOM 622 O O . SER A 1 86 ? -17.488 4.136 38.535 1.00 88.56 86 SER A O 1
ATOM 624 N N . VAL A 1 87 ? -16.193 5.747 37.652 1.00 89.50 87 VAL A N 1
ATOM 625 C CA . VAL A 1 87 ? -17.233 6.358 36.814 1.00 89.50 87 VAL A CA 1
ATOM 626 C C . VAL A 1 87 ? -17.863 5.330 35.864 1.00 89.50 87 VAL A C 1
ATOM 628 O O . VAL A 1 87 ? -19.072 5.363 35.646 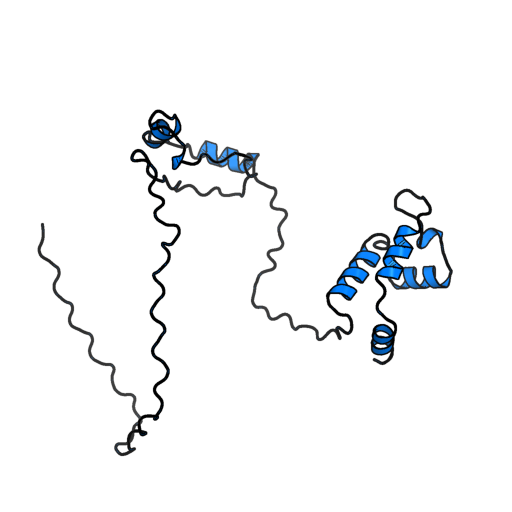1.00 89.50 87 VAL A O 1
ATOM 631 N N . TRP A 1 88 ? -17.093 4.355 35.372 1.00 88.25 88 TRP A N 1
ATOM 632 C CA . TRP A 1 88 ? -17.593 3.322 34.458 1.00 88.25 88 TRP A CA 1
ATOM 633 C C . TRP A 1 88 ? -18.613 2.371 35.105 1.00 88.25 88 TRP A C 1
ATOM 635 O O . TRP A 1 88 ? -19.565 1.971 34.438 1.00 88.25 88 TRP A O 1
ATOM 645 N N . VAL A 1 89 ? -18.472 2.048 36.401 1.00 87.19 89 VAL A N 1
ATOM 646 C CA . VAL A 1 89 ? -19.451 1.217 37.135 1.00 87.19 89 VAL A CA 1
ATOM 647 C C . VAL A 1 89 ? -20.772 1.972 37.267 1.00 87.19 89 VAL A C 1
ATOM 649 O O . VAL A 1 89 ? -21.841 1.423 36.998 1.00 87.19 89 VAL A O 1
ATOM 652 N N . LYS A 1 90 ? -20.701 3.263 37.621 1.00 85.19 90 LYS A N 1
ATOM 653 C CA . LYS A 1 90 ? -21.876 4.139 37.754 1.00 85.19 90 LYS A CA 1
ATOM 654 C C . LYS A 1 90 ? -22.602 4.316 36.419 1.00 85.19 90 LYS A C 1
ATOM 656 O O . LYS A 1 90 ? -23.825 4.214 36.374 1.00 85.19 90 LYS A O 1
ATOM 661 N N . LEU A 1 91 ? -21.859 4.547 35.335 1.00 85.88 91 LEU A N 1
ATOM 662 C CA . LEU A 1 91 ? -22.420 4.696 33.990 1.00 85.88 91 LEU A CA 1
ATOM 663 C C . LEU A 1 91 ? -23.038 3.395 33.475 1.00 85.88 91 LEU A C 1
ATOM 665 O O . LEU A 1 91 ? -24.078 3.440 32.826 1.00 85.88 91 LEU A O 1
ATOM 669 N N . ASN A 1 92 ? -22.461 2.236 33.802 1.00 85.06 92 ASN A N 1
ATOM 670 C CA . ASN A 1 92 ? -23.036 0.965 33.374 1.00 85.06 92 ASN A CA 1
ATOM 671 C C . ASN A 1 92 ? -24.373 0.653 34.066 1.00 85.06 92 ASN A C 1
ATOM 673 O O . ASN A 1 92 ? -25.244 0.028 33.470 1.00 85.06 92 ASN A O 1
ATOM 677 N N . LYS A 1 93 ? -24.587 1.127 35.297 1.00 79.75 93 LYS A N 1
ATOM 678 C CA . LYS A 1 93 ? -25.876 0.969 35.993 1.00 79.75 93 LYS A CA 1
ATOM 679 C C . LYS A 1 93 ? -26.968 1.904 35.459 1.00 79.75 93 LYS A C 1
ATOM 681 O O . LYS A 1 93 ? -28.142 1.579 35.574 1.00 79.75 93 LYS A O 1
ATOM 686 N N . LYS A 1 94 ? -26.605 3.034 34.843 1.00 77.75 94 LYS A N 1
ATOM 687 C CA . LYS A 1 94 ? -27.567 3.966 34.235 1.00 77.75 94 LYS A CA 1
ATOM 688 C C . LYS A 1 94 ? -27.985 3.497 32.846 1.00 77.75 94 LYS A C 1
ATOM 690 O O . LYS A 1 94 ? -27.145 3.084 32.046 1.00 77.75 94 LYS A O 1
ATOM 695 N N . GLU A 1 95 ? -29.273 3.563 32.538 1.00 68.06 95 GLU A N 1
ATOM 696 C CA . GLU A 1 95 ? -29.748 3.333 31.178 1.00 68.06 95 GLU A CA 1
ATOM 697 C C . GLU A 1 95 ? -29.336 4.513 30.287 1.00 68.06 95 GLU A C 1
ATOM 699 O O . GLU A 1 95 ? -29.572 5.675 30.611 1.00 68.06 95 GLU A O 1
ATOM 704 N N . SER A 1 96 ? -28.621 4.224 29.200 1.00 67.50 96 SER A N 1
ATOM 705 C CA . SER A 1 96 ? -28.139 5.242 28.272 1.00 67.50 96 SER A CA 1
ATOM 706 C C . SER A 1 96 ? -29.051 5.263 27.053 1.00 67.50 96 SER A C 1
ATOM 708 O O . SER A 1 96 ? -28.923 4.414 26.168 1.00 67.50 96 SER A O 1
ATOM 710 N N . HIS A 1 97 ? -29.957 6.233 26.989 1.00 71.25 97 HIS A N 1
ATOM 711 C CA . HIS A 1 97 ? -30.778 6.455 25.803 1.00 71.25 97 HIS A CA 1
ATOM 712 C C . HIS A 1 97 ? -29.974 7.267 24.784 1.00 71.25 97 HIS A C 1
ATOM 714 O O . HIS A 1 97 ? -29.808 8.480 24.919 1.00 71.25 97 HIS A O 1
ATOM 720 N N . ILE A 1 98 ? -29.435 6.596 23.766 1.00 75.62 98 ILE A N 1
ATOM 721 C CA . ILE A 1 98 ? -28.743 7.274 22.667 1.00 75.62 98 ILE A CA 1
ATOM 722 C C . ILE A 1 98 ? -29.788 7.668 21.621 1.00 75.62 98 ILE A C 1
ATOM 724 O O . ILE A 1 98 ? -30.446 6.810 21.037 1.00 75.62 98 ILE A O 1
ATOM 728 N N . LYS A 1 99 ? -29.936 8.973 21.370 1.00 83.50 99 LYS A N 1
ATOM 729 C CA . LYS A 1 99 ? -30.836 9.485 20.328 1.00 83.50 99 LYS A CA 1
ATOM 730 C C . LYS A 1 99 ? -30.332 9.054 18.948 1.00 83.50 99 LYS A C 1
ATOM 732 O O . LYS A 1 99 ? -29.183 9.319 18.598 1.00 83.50 99 LYS A O 1
ATOM 737 N N . VAL A 1 100 ? -31.209 8.467 18.133 1.00 82.31 100 VAL A N 1
ATOM 738 C CA . VAL A 1 100 ? -30.882 7.995 16.772 1.00 82.31 100 VAL A CA 1
ATOM 739 C C . VAL A 1 100 ? -30.323 9.121 15.891 1.00 82.31 100 VAL A C 1
ATOM 741 O O . VAL A 1 100 ? -29.373 8.904 15.146 1.00 82.31 100 VAL A O 1
ATOM 744 N N . GLN A 1 101 ? -30.840 10.345 16.039 1.00 84.69 101 GLN A N 1
ATOM 745 C CA . GLN A 1 101 ? -30.357 11.528 15.313 1.00 84.69 101 GLN A CA 1
ATOM 746 C C . GLN A 1 101 ? -28.862 11.807 15.547 1.00 84.69 101 GLN A C 1
ATOM 748 O O . GLN A 1 101 ? -28.149 12.164 14.613 1.00 84.69 101 GLN A O 1
ATOM 753 N N . VAL A 1 102 ? -28.366 11.587 16.771 1.00 85.69 102 VAL A N 1
ATOM 754 C CA . VAL A 1 102 ? -26.946 11.783 17.108 1.00 85.69 102 VAL A CA 1
ATOM 755 C C . VAL A 1 102 ? -26.083 10.730 16.416 1.00 85.69 102 VAL A C 1
ATOM 757 O O . VAL A 1 102 ? -25.042 11.057 15.855 1.00 85.69 102 VAL A O 1
ATOM 760 N N . LEU A 1 103 ? -26.534 9.473 16.390 1.00 83.75 103 LEU A N 1
ATOM 761 C CA . LEU A 1 103 ? -25.825 8.398 15.691 1.00 83.75 103 LEU A CA 1
ATOM 762 C C . LEU A 1 103 ? -25.768 8.641 14.182 1.00 83.75 103 LEU A C 1
ATOM 764 O O . LEU A 1 103 ? -24.721 8.418 13.576 1.00 83.75 103 LEU A O 1
ATOM 768 N N . LYS A 1 104 ? -26.858 9.152 13.595 1.00 84.88 104 LYS A N 1
ATOM 769 C CA . LYS A 1 104 ? -26.902 9.528 12.178 1.00 84.88 104 LYS A CA 1
ATOM 770 C C . LYS A 1 104 ? -25.894 10.635 11.863 1.00 84.88 104 LYS A C 1
ATOM 772 O O . LYS A 1 104 ? -25.074 10.469 10.967 1.00 84.88 104 LYS A O 1
ATOM 777 N N . SER A 1 105 ? -25.888 11.702 12.662 1.00 86.69 105 SER A N 1
ATOM 778 C CA . SER A 1 105 ? -24.944 12.814 12.508 1.00 86.69 105 SER A CA 1
ATOM 779 C C . SER A 1 105 ? -23.482 12.363 12.639 1.00 86.69 105 SER A C 1
ATOM 781 O O . SER A 1 105 ? -22.630 12.798 11.864 1.00 86.69 105 SER A O 1
ATOM 783 N N . ILE A 1 106 ? -23.175 11.440 13.561 1.00 87.69 106 ILE A N 1
ATOM 784 C CA . ILE A 1 106 ? -21.829 10.855 13.680 1.00 87.69 106 ILE A CA 1
ATOM 785 C C . ILE A 1 106 ? -21.462 10.059 12.421 1.00 87.69 106 ILE A C 1
ATOM 787 O O . ILE A 1 106 ? -20.338 10.171 11.930 1.00 87.69 106 ILE A O 1
ATOM 791 N N . GLY A 1 107 ? -22.399 9.270 11.892 1.00 85.69 107 GLY A N 1
ATOM 792 C CA . GLY A 1 107 ? -22.216 8.533 10.643 1.00 85.69 107 GLY A CA 1
ATOM 793 C C . GLY A 1 107 ? -21.906 9.456 9.466 1.00 85.69 107 GLY A C 1
ATOM 794 O O . GLY A 1 107 ? -20.937 9.218 8.758 1.00 85.69 107 GLY A O 1
ATOM 795 N N . GLU A 1 108 ? -22.668 10.537 9.302 1.00 85.44 108 GLU A N 1
ATOM 796 C CA . GLU A 1 108 ? -22.506 11.500 8.204 1.00 85.44 108 GLU A CA 1
ATOM 797 C C . GLU A 1 108 ? -21.179 12.279 8.296 1.00 85.44 108 GLU A C 1
ATOM 799 O O . GLU A 1 108 ? -20.460 12.396 7.305 1.00 85.44 108 GLU A O 1
ATOM 804 N N . ASN A 1 109 ? -20.807 12.764 9.487 1.00 88.44 109 ASN A N 1
ATOM 805 C CA . ASN A 1 109 ? -19.630 13.630 9.662 1.00 88.44 109 ASN A CA 1
ATOM 806 C C . ASN A 1 109 ? -18.302 12.869 9.795 1.00 88.44 109 ASN A C 1
ATOM 808 O O . ASN A 1 109 ? -17.242 13.400 9.459 1.00 88.44 109 ASN A O 1
ATOM 812 N N . PHE A 1 110 ? -18.334 11.632 10.299 1.00 88.75 110 PHE A N 1
ATOM 813 C CA . PHE A 1 110 ? -17.128 10.843 10.572 1.00 88.75 110 PHE A CA 1
ATOM 814 C C . PHE A 1 110 ? -17.020 9.578 9.722 1.00 88.75 110 PHE A C 1
ATOM 816 O O . PHE A 1 110 ? -16.123 8.765 9.979 1.00 88.75 110 PHE A O 1
ATOM 823 N N . ALA A 1 111 ? -17.884 9.399 8.716 1.00 87.44 111 ALA A N 1
ATOM 824 C CA . ALA A 1 111 ? -17.740 8.331 7.736 1.00 87.44 111 ALA A CA 1
ATOM 825 C C . ALA A 1 111 ? -16.338 8.365 7.119 1.00 87.44 111 ALA A C 1
ATOM 827 O O . ALA A 1 111 ? -15.851 9.385 6.621 1.00 87.44 111 ALA A O 1
ATOM 828 N N . VAL A 1 112 ? -15.675 7.212 7.131 1.00 85.56 112 VAL A N 1
ATOM 829 C CA . VAL A 1 112 ? -14.514 7.007 6.275 1.00 85.56 112 VAL A CA 1
ATOM 830 C C . VAL A 1 112 ? -15.056 6.983 4.857 1.00 85.56 112 VAL A C 1
ATOM 832 O O . VAL A 1 112 ? -15.968 6.204 4.575 1.00 85.56 112 VAL A O 1
ATOM 835 N N . LYS A 1 113 ? -14.507 7.822 3.964 1.00 75.38 113 LYS A N 1
ATOM 836 C CA . LYS A 1 113 ? -14.773 7.697 2.529 1.00 75.38 113 LYS A CA 1
ATOM 837 C C . LYS A 1 113 ? -14.529 6.239 2.182 1.00 75.38 113 LYS A C 1
ATOM 839 O O . LYS A 1 113 ? -13.387 5.780 2.224 1.00 75.38 113 LYS A O 1
ATOM 844 N N . GLN A 1 114 ? -15.594 5.507 1.879 1.00 62.50 114 GLN A N 1
ATOM 845 C CA . GLN A 1 114 ? -15.451 4.218 1.247 1.00 62.50 114 GLN A CA 1
ATOM 846 C C . GLN A 1 114 ? -14.964 4.539 -0.159 1.00 62.50 114 GLN A C 1
ATOM 848 O O . GLN A 1 114 ? -15.741 4.625 -1.106 1.00 62.50 114 GLN A O 1
ATOM 853 N N . THR A 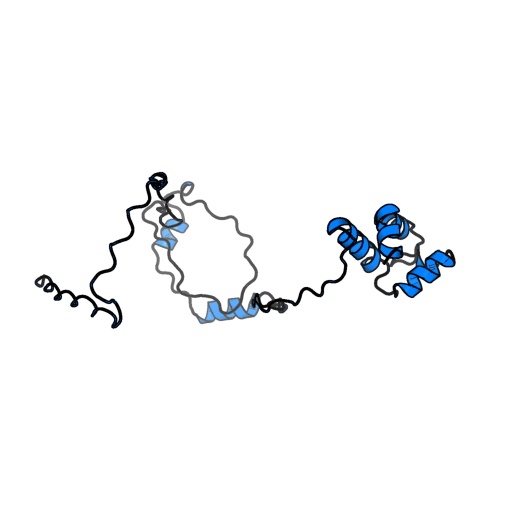1 115 ? -13.651 4.755 -0.308 1.00 50.56 115 THR A N 1
ATOM 854 C CA . THR A 1 115 ? -12.983 4.377 -1.544 1.00 50.56 115 THR A CA 1
ATOM 855 C C . THR A 1 115 ? -13.495 2.978 -1.748 1.00 50.56 115 THR A C 1
ATOM 857 O O . THR A 1 115 ? -13.266 2.142 -0.871 1.00 50.56 115 THR A O 1
ATOM 860 N N . LYS A 1 116 ? -14.319 2.768 -2.778 1.00 51.41 116 LYS A N 1
ATOM 861 C CA . LYS A 1 116 ? -14.800 1.444 -3.125 1.00 51.41 116 LYS A CA 1
ATOM 862 C C . LYS A 1 116 ? -13.533 0.601 -3.161 1.00 51.41 116 LYS A C 1
ATOM 864 O O . LYS A 1 116 ? -12.785 0.656 -4.135 1.00 51.41 116 LYS A O 1
ATOM 869 N N . LYS A 1 117 ? -13.251 -0.150 -2.087 1.00 44.97 117 LYS A N 1
ATOM 870 C CA . LYS A 1 117 ? -12.540 -1.399 -2.232 1.00 44.97 117 LYS A CA 1
ATOM 871 C C . LYS A 1 117 ? -13.440 -2.042 -3.247 1.00 44.97 117 LYS A C 1
ATOM 873 O O . LYS A 1 117 ? -14.601 -2.306 -2.932 1.00 44.97 117 LYS A O 1
ATOM 878 N N . ARG A 1 118 ? -12.975 -2.112 -4.499 1.00 38.88 118 ARG A N 1
ATOM 879 C CA . ARG A 1 118 ? -13.533 -3.069 -5.432 1.00 38.88 118 ARG A CA 1
ATOM 880 C C . ARG A 1 118 ? -13.601 -4.307 -4.571 1.00 38.88 118 ARG A C 1
ATOM 882 O O . ARG A 1 118 ? -12.568 -4.778 -4.091 1.00 38.88 118 ARG A O 1
ATOM 889 N N . VAL A 1 119 ? -14.821 -4.677 -4.206 1.00 38.59 119 VAL A N 1
ATOM 890 C CA . VAL A 1 119 ? -15.089 -5.991 -3.691 1.00 38.59 119 VAL A CA 1
ATOM 891 C C . VAL A 1 119 ? -14.618 -6.804 -4.874 1.00 38.59 119 VAL A C 1
ATOM 893 O O . VAL A 1 119 ? -15.284 -6.868 -5.905 1.00 38.59 119 VAL A O 1
ATOM 896 N N . VAL A 1 120 ? -13.362 -7.250 -4.804 1.00 38.88 120 VAL A N 1
ATOM 897 C CA . VAL A 1 120 ? -12.937 -8.432 -5.516 1.00 38.88 120 VAL A CA 1
ATOM 898 C C . VAL A 1 120 ? -13.784 -9.469 -4.830 1.00 38.88 120 VAL A C 1
ATOM 900 O O . VAL A 1 120 ? -13.443 -9.988 -3.768 1.00 38.88 120 VAL A O 1
ATOM 903 N N . ASP A 1 121 ? -14.993 -9.551 -5.372 1.00 33.62 121 ASP A N 1
ATOM 904 C CA . ASP A 1 121 ? -15.940 -10.609 -5.224 1.00 33.62 121 ASP A CA 1
ATOM 905 C C . ASP A 1 121 ? -15.072 -11.851 -5.130 1.00 33.62 121 ASP A C 1
ATOM 907 O O . ASP A 1 121 ? -14.428 -12.247 -6.100 1.00 33.62 121 ASP A O 1
ATOM 911 N N . HIS A 1 122 ? -14.983 -12.415 -3.928 1.00 39.31 122 HIS A N 1
ATOM 912 C CA . HIS A 1 122 ? -14.662 -13.822 -3.788 1.00 39.31 122 HIS A CA 1
ATOM 913 C C . HIS A 1 122 ? -15.890 -14.586 -4.288 1.00 39.31 122 HIS A C 1
ATOM 915 O O . HIS A 1 122 ? -16.461 -15.412 -3.585 1.00 39.31 122 HIS A O 1
ATOM 921 N N . SER A 1 123 ? -16.331 -14.271 -5.509 1.00 35.91 123 SER A N 1
ATOM 922 C CA . SER A 1 123 ? -16.943 -15.277 -6.314 1.00 35.91 123 SER A CA 1
ATOM 923 C C . SER A 1 123 ? -15.805 -16.214 -6.642 1.00 35.91 123 SER A C 1
ATOM 925 O O . SER A 1 123 ? -14.797 -15.846 -7.247 1.00 35.91 123 SER A O 1
ATOM 927 N N . ASP A 1 124 ? -16.025 -17.455 -6.252 1.00 41.22 124 ASP A N 1
ATOM 928 C CA . ASP A 1 124 ? -15.556 -18.668 -6.905 1.00 41.22 124 ASP A CA 1
ATOM 929 C C . ASP A 1 124 ? -15.905 -18.687 -8.415 1.00 41.22 124 ASP A C 1
ATOM 931 O O . ASP A 1 124 ? -16.257 -19.705 -9.005 1.00 41.22 124 ASP A O 1
ATOM 935 N N . LYS A 1 125 ? -15.811 -17.546 -9.105 1.00 39.38 125 LYS A N 1
ATOM 936 C CA . LYS A 1 125 ? -15.584 -17.514 -10.534 1.00 39.38 125 LYS A CA 1
ATOM 937 C C . LYS A 1 125 ? -14.146 -17.936 -10.663 1.00 39.38 125 LYS A C 1
ATOM 939 O O . LYS A 1 125 ? -13.242 -17.123 -10.486 1.00 39.38 125 LYS A O 1
ATOM 944 N N . GLY A 1 126 ? -13.969 -19.230 -10.917 1.00 42.62 126 GLY A N 1
ATOM 945 C CA . GLY A 1 126 ? -12.724 -19.784 -11.399 1.00 42.62 126 GLY A CA 1
ATOM 946 C C . GLY A 1 126 ? -12.189 -18.838 -12.456 1.00 42.62 126 GLY A C 1
ATOM 947 O O . GLY A 1 126 ? -12.643 -18.838 -13.601 1.00 42.62 126 GLY A O 1
ATOM 948 N N . PHE A 1 127 ? -11.236 -17.998 -12.049 1.00 41.34 127 PHE A N 1
ATOM 949 C CA . PHE A 1 127 ? -10.299 -17.428 -12.976 1.00 41.34 127 PHE A CA 1
ATOM 950 C C . PHE A 1 127 ? -9.776 -18.667 -13.669 1.00 41.34 127 PHE A C 1
ATOM 952 O O . PHE A 1 127 ? -9.132 -19.514 -13.040 1.00 41.34 127 PHE A O 1
ATOM 959 N N . LYS A 1 128 ? -10.130 -18.817 -14.948 1.00 50.91 12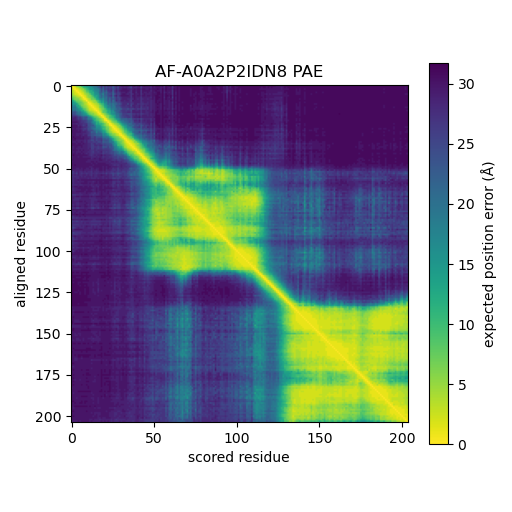8 LYS A N 1
ATOM 960 C CA . LYS A 1 128 ? -9.247 -19.501 -15.869 1.00 50.91 128 LYS A CA 1
ATOM 961 C C . LYS A 1 128 ? -7.909 -18.862 -15.547 1.00 50.91 128 LYS A C 1
ATOM 963 O O . LYS A 1 128 ? -7.709 -17.682 -15.818 1.00 50.91 128 LYS A O 1
ATOM 968 N N . LYS A 1 129 ? -7.089 -19.576 -14.770 1.00 50.44 129 LYS A N 1
ATOM 969 C CA . LYS A 1 129 ? -5.675 -19.292 -14.672 1.00 50.44 129 LYS A CA 1
ATOM 970 C C . LYS A 1 129 ? -5.292 -19.422 -16.124 1.00 50.44 129 LYS A C 1
ATOM 972 O O . LYS A 1 129 ? -5.153 -20.546 -16.607 1.00 50.44 129 LYS A O 1
ATOM 977 N N . ASP A 1 130 ? -5.267 -18.296 -16.833 1.00 44.78 130 ASP A N 1
ATOM 978 C CA . ASP A 1 130 ? -4.467 -18.204 -18.025 1.00 44.78 130 ASP A CA 1
ATOM 979 C C . ASP A 1 130 ? -3.163 -18.832 -17.584 1.00 44.78 130 ASP A C 1
ATOM 981 O O . ASP A 1 130 ? -2.567 -18.443 -16.567 1.00 44.78 130 ASP A O 1
ATOM 985 N N . LYS A 1 131 ? -2.842 -19.952 -18.227 1.00 48.72 131 LYS A N 1
ATOM 986 C CA . LYS A 1 131 ? -1.576 -20.638 -18.047 1.00 48.72 131 LYS A CA 1
ATOM 987 C C . LYS A 1 131 ? -0.535 -19.736 -18.697 1.00 48.72 131 LYS A C 1
ATOM 989 O O . LYS A 1 131 ? 0.084 -20.098 -19.684 1.00 48.72 131 LYS A O 1
ATOM 994 N N . GLU A 1 132 ? -0.416 -18.517 -18.190 1.00 59.03 132 GLU A N 1
ATOM 995 C CA . GLU A 1 132 ? 0.711 -17.666 -18.439 1.00 59.03 132 GLU A CA 1
ATOM 996 C C . GLU A 1 132 ? 1.888 -18.462 -17.894 1.00 59.03 132 GLU A C 1
ATOM 998 O O . GLU A 1 132 ? 1.886 -18.882 -16.729 1.00 59.03 132 GLU A O 1
ATOM 1003 N N . LEU A 1 133 ? 2.815 -18.803 -18.785 1.00 59.22 133 LEU A N 1
ATOM 1004 C CA . LEU A 1 133 ? 4.013 -19.551 -18.450 1.00 59.22 133 LEU A CA 1
ATOM 1005 C C . LEU A 1 133 ? 4.817 -18.708 -17.460 1.00 59.22 133 LEU A C 1
ATOM 1007 O O . LEU A 1 133 ? 5.584 -17.823 -17.827 1.00 59.22 133 LEU A O 1
ATOM 1011 N N . ARG A 1 134 ? 4.599 -18.954 -16.168 1.00 71.19 134 ARG A N 1
ATOM 1012 C CA . ARG A 1 134 ? 5.329 -18.300 -15.084 1.00 71.19 134 ARG A CA 1
ATOM 1013 C C . ARG A 1 134 ? 6.659 -19.012 -14.910 1.00 71.19 134 ARG A C 1
ATOM 1015 O O . ARG A 1 134 ? 6.783 -19.899 -14.072 1.00 71.19 134 ARG A O 1
ATOM 1022 N N . ILE A 1 135 ? 7.626 -18.639 -15.741 1.00 82.81 135 ILE A N 1
ATOM 1023 C CA . ILE A 1 135 ? 9.016 -19.085 -15.586 1.00 82.81 135 ILE A CA 1
ATOM 1024 C C . ILE A 1 135 ? 9.664 -18.388 -14.384 1.00 82.81 135 ILE A C 1
ATOM 1026 O O . ILE A 1 135 ? 10.465 -18.991 -13.675 1.00 82.81 135 ILE A O 1
ATOM 1030 N N . LEU A 1 136 ? 9.286 -17.131 -14.134 1.00 85.69 136 LEU A N 1
ATOM 1031 C CA . LEU A 1 136 ? 9.752 -16.368 -12.983 1.00 85.69 136 LEU A CA 1
ATOM 1032 C C . LEU A 1 136 ? 9.072 -16.853 -11.700 1.00 85.69 136 LEU A C 1
ATOM 1034 O O . LEU A 1 136 ? 7.845 -17.007 -11.651 1.00 85.69 136 LEU A O 1
ATOM 1038 N N . ASP A 1 137 ? 9.858 -17.026 -10.639 1.00 87.81 137 ASP A N 1
ATOM 1039 C CA . ASP A 1 137 ? 9.320 -17.253 -9.305 1.00 87.81 137 ASP A CA 1
ATOM 1040 C C . ASP A 1 137 ? 8.591 -15.997 -8.792 1.00 87.81 137 ASP A C 1
ATOM 1042 O O . ASP A 1 137 ? 8.758 -14.877 -9.285 1.00 87.81 137 ASP A O 1
ATOM 1046 N N . VAL A 1 138 ? 7.749 -16.187 -7.775 1.00 88.38 138 VAL A N 1
ATOM 1047 C CA . VAL A 1 138 ? 6.871 -15.128 -7.256 1.00 88.38 138 VAL A CA 1
ATOM 1048 C C . VAL A 1 138 ? 7.668 -13.918 -6.763 1.00 88.38 138 VAL A C 1
ATOM 1050 O O . VAL A 1 138 ? 7.238 -12.786 -6.985 1.00 88.38 138 VAL A O 1
ATOM 1053 N N . LYS A 1 139 ? 8.823 -14.142 -6.125 1.00 87.94 139 LYS A N 1
ATOM 1054 C CA . LYS A 1 139 ? 9.625 -13.073 -5.527 1.00 87.94 139 LYS A CA 1
ATOM 1055 C C . LYS A 1 139 ? 10.331 -12.260 -6.607 1.00 87.94 139 LYS A C 1
ATOM 1057 O O . LYS A 1 139 ? 10.206 -11.037 -6.603 1.00 87.94 139 LYS A O 1
ATOM 1062 N N . THR A 1 140 ? 10.994 -12.912 -7.560 1.00 88.69 140 THR A N 1
ATOM 1063 C CA . THR A 1 140 ? 11.692 -12.211 -8.652 1.00 88.69 140 THR A CA 1
ATOM 1064 C C . THR A 1 140 ? 10.719 -11.457 -9.548 1.00 88.69 140 THR A C 1
ATOM 1066 O O . THR A 1 140 ? 10.936 -10.283 -9.839 1.00 88.69 140 THR A O 1
ATOM 1069 N N . ASN A 1 141 ? 9.579 -12.066 -9.899 1.00 90.75 141 ASN A N 1
ATOM 1070 C CA . ASN A 1 141 ? 8.538 -11.382 -10.668 1.00 90.75 141 ASN A CA 1
ATOM 1071 C C . ASN A 1 141 ? 8.014 -10.128 -9.946 1.00 90.75 141 ASN A C 1
ATOM 1073 O O . ASN A 1 141 ? 7.794 -9.085 -10.566 1.00 90.75 141 ASN A O 1
ATOM 1077 N N . GLN A 1 142 ? 7.821 -10.212 -8.626 1.00 91.44 142 GLN A N 1
ATOM 1078 C CA . GLN A 1 142 ? 7.367 -9.077 -7.828 1.00 91.44 142 GLN A CA 1
ATOM 1079 C C . GLN A 1 142 ? 8.432 -7.974 -7.740 1.00 91.44 142 GLN A C 1
ATOM 1081 O O . GLN A 1 142 ? 8.088 -6.806 -7.919 1.00 91.44 142 GLN A O 1
ATOM 1086 N N . ASN A 1 143 ? 9.702 -8.327 -7.527 1.00 91.19 143 ASN A N 1
ATOM 1087 C CA . ASN A 1 143 ? 10.809 -7.370 -7.462 1.00 91.19 143 ASN A CA 1
ATOM 1088 C C . ASN A 1 143 ? 10.999 -6.631 -8.795 1.00 91.19 143 ASN A C 1
ATOM 1090 O O . ASN A 1 143 ? 10.965 -5.402 -8.817 1.00 91.19 143 ASN A O 1
ATOM 1094 N N . LEU A 1 144 ? 11.057 -7.361 -9.915 1.00 91.44 144 LEU A N 1
ATOM 1095 C CA . LEU A 1 144 ? 11.106 -6.792 -11.270 1.00 91.44 144 LEU A CA 1
ATOM 1096 C C . LEU A 1 144 ? 9.934 -5.857 -11.544 1.00 91.44 144 LEU A C 1
ATOM 1098 O O . LEU A 1 144 ? 10.099 -4.732 -12.012 1.00 91.44 144 LEU A O 1
ATOM 1102 N N . SER A 1 145 ? 8.730 -6.319 -11.213 1.00 90.31 145 SER A N 1
ATOM 1103 C CA . SER A 1 145 ? 7.506 -5.539 -11.343 1.00 90.31 145 SER A CA 1
ATOM 1104 C C . SER A 1 145 ? 7.567 -4.215 -10.581 1.00 90.31 145 SER A C 1
ATOM 1106 O O . SER A 1 145 ? 7.053 -3.211 -11.074 1.00 90.31 145 SER A O 1
ATOM 1108 N N . ILE A 1 146 ? 8.140 -4.213 -9.375 1.00 92.31 146 ILE A N 1
ATOM 1109 C CA . ILE A 1 146 ? 8.293 -3.014 -8.544 1.00 92.31 146 ILE A CA 1
ATOM 1110 C C . ILE A 1 146 ? 9.360 -2.092 -9.133 1.00 92.31 146 ILE A C 1
ATOM 1112 O O . ILE A 1 146 ? 9.095 -0.900 -9.266 1.00 92.31 146 ILE A O 1
ATOM 1116 N N . ALA A 1 147 ? 10.519 -2.624 -9.529 1.00 90.19 147 ALA A N 1
ATOM 1117 C CA . ALA A 1 147 ? 11.5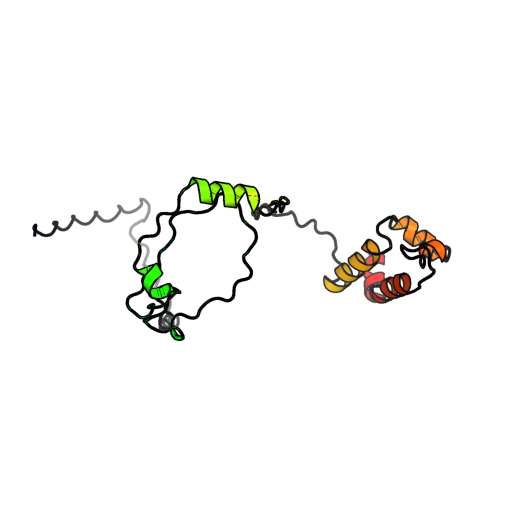94 -1.837 -10.130 1.00 90.19 147 ALA A CA 1
ATOM 1118 C C . ALA A 1 147 ? 11.126 -1.123 -11.412 1.00 90.19 147 ALA A C 1
ATOM 1120 O O . ALA A 1 147 ? 11.301 0.087 -11.547 1.00 90.19 147 ALA A O 1
ATOM 1121 N N . LEU A 1 148 ? 10.426 -1.839 -12.300 1.00 90.31 148 LEU A N 1
ATOM 1122 C CA . LEU A 1 148 ? 9.888 -1.289 -13.549 1.00 90.31 148 LEU A CA 1
ATOM 1123 C C . LEU A 1 148 ? 8.745 -0.290 -13.312 1.00 90.31 148 LEU A C 1
ATOM 1125 O O . LEU A 1 148 ? 8.724 0.783 -13.908 1.00 90.31 148 LEU A O 1
ATOM 1129 N N .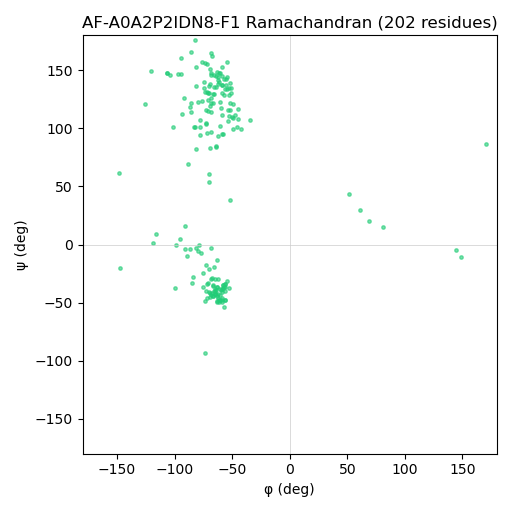 ARG A 1 149 ? 7.787 -0.604 -12.427 1.00 88.06 149 ARG A N 1
ATOM 1130 C CA . ARG A 1 149 ? 6.649 0.295 -12.141 1.00 88.06 149 ARG A CA 1
ATOM 1131 C C . ARG A 1 149 ? 6.971 1.439 -11.183 1.00 88.06 149 ARG A C 1
ATOM 1133 O O . ARG A 1 149 ? 6.092 2.267 -10.949 1.00 88.06 149 ARG A O 1
ATOM 1140 N N . GLY A 1 150 ? 8.166 1.466 -10.605 1.00 84.56 150 GLY A N 1
ATOM 1141 C CA . GLY A 1 150 ? 8.639 2.558 -9.768 1.00 84.56 150 GLY A CA 1
ATOM 1142 C C . GLY A 1 150 ? 8.979 3.767 -10.628 1.00 84.56 150 GLY A C 1
ATOM 1143 O O . GLY A 1 150 ? 8.110 4.578 -10.946 1.00 84.56 150 GLY A O 1
ATOM 1144 N N . GLN A 1 151 ? 10.244 3.869 -11.024 1.00 79.94 151 GLN A N 1
ATOM 1145 C CA . GLN A 1 151 ? 10.739 5.026 -11.767 1.00 79.94 151 GLN A CA 1
ATOM 1146 C C . GLN A 1 151 ? 10.307 5.025 -13.239 1.00 79.94 151 GLN A C 1
ATOM 1148 O O . GLN A 1 151 ? 9.916 6.059 -13.775 1.00 79.94 151 GLN A O 1
ATOM 1153 N N . TYR A 1 152 ? 10.248 3.851 -13.869 1.00 87.94 152 TYR A N 1
ATOM 1154 C CA . TYR A 1 152 ? 9.965 3.724 -15.301 1.00 87.94 152 TYR A CA 1
ATOM 1155 C C . TYR A 1 152 ? 8.474 3.568 -15.629 1.00 87.94 152 TYR A C 1
ATOM 1157 O O . TYR A 1 152 ? 8.110 3.197 -16.741 1.00 87.94 152 TYR A O 1
ATOM 1165 N N . LYS A 1 153 ? 7.575 3.882 -14.685 1.00 88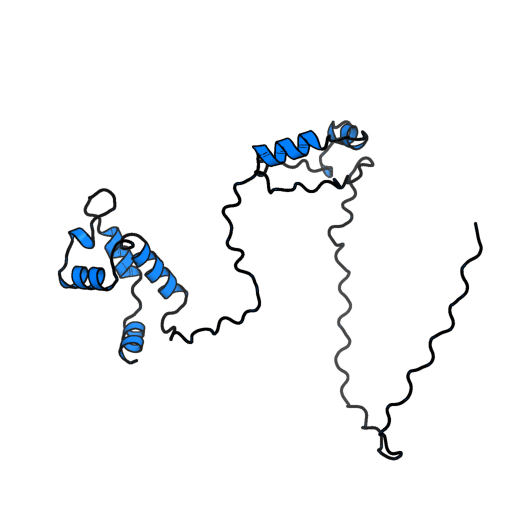.19 153 LYS A N 1
ATOM 1166 C CA . LYS A 1 153 ? 6.116 3.717 -14.842 1.00 88.19 153 LYS A CA 1
ATOM 1167 C C . LYS A 1 153 ? 5.538 4.415 -16.077 1.00 88.19 153 LYS A C 1
ATOM 1169 O O . LYS A 1 153 ? 4.509 3.994 -16.598 1.00 88.19 153 LYS A O 1
ATOM 1174 N N . HIS A 1 154 ? 6.146 5.527 -16.472 1.00 88.19 154 HIS A N 1
ATOM 1175 C CA . HIS A 1 154 ? 5.706 6.364 -17.583 1.00 88.19 154 HIS A CA 1
ATOM 1176 C C . HIS A 1 154 ? 6.275 5.906 -18.938 1.00 88.19 154 HIS A C 1
ATOM 1178 O O . HIS A 1 154 ? 5.912 6.472 -19.966 1.00 88.19 154 HIS A O 1
ATOM 1184 N N . LEU A 1 155 ? 7.132 4.881 -18.948 1.00 90.06 155 LEU A N 1
ATOM 1185 C CA . LEU A 1 155 ? 7.773 4.333 -20.137 1.00 90.06 155 LEU A CA 1
ATOM 1186 C C . LEU A 1 155 ? 7.161 2.977 -20.505 1.00 90.06 155 LEU A C 1
ATOM 1188 O O . LEU A 1 155 ? 6.753 2.195 -19.644 1.00 90.06 155 LEU A O 1
ATOM 1192 N N . SER A 1 156 ? 7.120 2.675 -21.803 1.00 92.69 156 SER A N 1
ATOM 1193 C CA . SER A 1 156 ? 6.842 1.316 -22.272 1.00 92.69 156 SER A CA 1
ATOM 1194 C C . SER A 1 156 ? 8.075 0.426 -22.089 1.00 92.69 156 SER A C 1
ATOM 1196 O O . SER A 1 156 ? 9.205 0.915 -22.053 1.00 92.69 156 SER A O 1
ATOM 1198 N N . LEU A 1 157 ? 7.879 -0.895 -22.020 1.00 90.94 157 LEU A N 1
ATOM 1199 C CA . LEU A 1 157 ? 9.001 -1.841 -21.946 1.00 90.94 157 LEU A CA 1
ATOM 1200 C C . LEU A 1 157 ? 9.946 -1.704 -23.153 1.00 90.94 157 LEU A C 1
ATOM 1202 O O . LEU A 1 157 ? 11.160 -1.793 -22.987 1.00 90.94 157 LEU A O 1
ATOM 1206 N N . ASP A 1 158 ? 9.409 -1.405 -24.338 1.00 93.56 158 ASP A N 1
ATOM 1207 C CA . ASP A 1 158 ? 10.212 -1.136 -25.536 1.00 93.56 158 ASP A CA 1
ATOM 1208 C C . ASP A 1 158 ? 11.043 0.144 -25.411 1.00 93.56 158 ASP A C 1
ATOM 1210 O O . ASP A 1 158 ? 12.206 0.165 -25.815 1.00 93.56 158 ASP A O 1
ATOM 1214 N N . ALA A 1 159 ? 10.484 1.204 -24.818 1.00 92.56 159 ALA A N 1
ATOM 1215 C CA . ALA A 1 159 ? 11.218 2.442 -24.574 1.00 92.56 159 ALA A CA 1
ATOM 1216 C C . ALA A 1 159 ? 12.363 2.222 -23.577 1.00 92.56 159 ALA A C 1
ATOM 1218 O O . ALA A 1 159 ? 13.478 2.675 -23.824 1.00 92.56 159 ALA A O 1
ATOM 1219 N N . ILE A 1 160 ? 12.118 1.464 -22.502 1.00 91.69 160 ILE A N 1
ATOM 1220 C CA . ILE A 1 160 ? 13.153 1.090 -21.525 1.00 91.69 160 ILE A CA 1
ATOM 1221 C C . ILE A 1 160 ? 14.245 0.256 -22.207 1.00 91.69 160 ILE A C 1
ATOM 1223 O O . ILE A 1 160 ? 15.428 0.546 -22.051 1.00 91.69 160 ILE A O 1
ATOM 1227 N N . ARG A 1 161 ? 13.869 -0.740 -23.021 1.00 92.81 161 ARG A N 1
ATOM 1228 C CA . ARG A 1 161 ? 14.819 -1.550 -23.801 1.00 92.81 161 ARG A CA 1
ATOM 1229 C C . ARG A 1 161 ? 15.693 -0.678 -24.700 1.00 92.81 161 ARG A C 1
ATOM 1231 O O . ARG A 1 161 ? 16.906 -0.864 -24.731 1.00 92.81 161 ARG A O 1
ATOM 1238 N N . LEU A 1 162 ? 15.094 0.252 -25.442 1.00 95.31 162 LEU A N 1
ATOM 1239 C CA . LEU A 1 162 ? 15.833 1.157 -26.322 1.00 95.31 162 LEU A CA 1
ATOM 1240 C C . LEU A 1 162 ? 16.752 2.096 -25.540 1.00 95.31 162 LEU A C 1
ATOM 1242 O O . LEU A 1 162 ? 17.878 2.314 -25.978 1.00 95.31 162 LEU A O 1
ATOM 1246 N N . ALA A 1 163 ? 16.307 2.613 -24.394 1.00 92.69 163 ALA A N 1
ATOM 1247 C CA . ALA A 1 163 ? 17.129 3.446 -23.521 1.00 92.69 163 ALA A CA 1
ATOM 1248 C C . ALA A 1 163 ? 18.363 2.685 -23.014 1.00 92.69 163 ALA A C 1
ATOM 1250 O O . ALA A 1 163 ? 19.468 3.215 -23.079 1.00 92.69 163 ALA A O 1
ATOM 1251 N N . ILE A 1 164 ? 18.199 1.418 -22.609 1.00 92.62 164 ILE A N 1
ATOM 1252 C CA . ILE A 1 164 ? 19.315 0.536 -22.225 1.00 92.62 164 ILE A CA 1
ATOM 1253 C C . ILE A 1 164 ? 20.272 0.326 -23.404 1.00 92.62 164 ILE A C 1
ATOM 1255 O O . ILE A 1 164 ? 21.476 0.493 -23.248 1.00 92.62 164 ILE A O 1
ATOM 1259 N N . LEU A 1 165 ? 19.754 0.004 -24.595 1.00 94.44 165 LEU A N 1
ATOM 1260 C CA . LEU A 1 165 ? 20.583 -0.232 -25.786 1.00 94.44 165 LEU A CA 1
ATOM 1261 C C . LEU A 1 165 ? 21.344 1.015 -26.256 1.00 94.44 165 LEU A C 1
ATOM 1263 O O . LEU A 1 165 ? 22.405 0.890 -26.860 1.00 94.44 165 LEU A O 1
ATOM 1267 N N . ARG A 1 166 ? 20.789 2.206 -26.015 1.00 94.12 166 ARG A N 1
ATOM 1268 C CA . ARG A 1 166 ? 21.397 3.496 -26.369 1.00 94.12 166 ARG A CA 1
ATOM 1269 C C . ARG A 1 166 ? 22.257 4.088 -25.254 1.00 94.12 166 ARG A C 1
ATOM 1271 O O . ARG A 1 166 ? 22.851 5.135 -25.483 1.00 94.12 166 ARG A O 1
ATOM 1278 N N . CYS A 1 167 ? 22.311 3.450 -24.084 1.00 91.19 167 CYS A N 1
ATOM 1279 C CA . CYS A 1 167 ? 22.929 3.999 -22.878 1.00 91.19 167 CYS A CA 1
ATOM 1280 C C . CYS A 1 167 ? 22.409 5.412 -22.539 1.00 91.19 167 CYS A C 1
ATOM 1282 O O . CYS A 1 167 ? 23.185 6.310 -22.231 1.00 91.19 167 CYS A O 1
ATOM 1284 N N . ASP A 1 168 ? 21.093 5.623 -22.632 1.00 90.44 168 ASP A N 1
ATOM 1285 C CA . ASP A 1 168 ? 20.480 6.936 -22.406 1.00 90.44 168 ASP A CA 1
ATOM 1286 C C . ASP A 1 168 ? 20.366 7.254 -20.904 1.00 90.44 168 ASP A C 1
ATOM 1288 O O . ASP A 1 168 ? 19.410 6.869 -20.223 1.00 90.44 168 ASP A O 1
ATOM 1292 N N . GLU A 1 169 ? 21.359 7.968 -20.377 1.00 87.44 169 GLU A N 1
ATOM 1293 C CA . GLU A 1 169 ? 21.445 8.345 -18.962 1.00 87.44 169 GLU A CA 1
ATOM 1294 C C . GLU A 1 169 ? 20.285 9.245 -18.507 1.00 87.44 169 GLU A C 1
ATOM 1296 O O . GLU A 1 169 ? 19.851 9.153 -17.358 1.00 87.44 169 GLU A O 1
ATOM 1301 N N . HIS A 1 170 ? 19.720 10.058 -19.405 1.00 85.62 170 HIS A N 1
ATOM 1302 C CA . HIS A 1 170 ? 18.590 10.938 -19.086 1.00 85.62 170 HIS A CA 1
ATOM 1303 C C . HIS A 1 170 ? 17.273 10.181 -18.912 1.00 85.62 170 HIS A C 1
ATOM 1305 O O . HIS A 1 170 ? 16.327 10.713 -18.336 1.00 85.62 170 HIS A O 1
ATOM 1311 N N . VAL A 1 171 ? 17.193 8.947 -19.405 1.00 87.44 171 VAL A N 1
ATOM 1312 C CA . VAL A 1 171 ? 16.022 8.082 -19.226 1.00 87.44 171 VAL A CA 1
ATOM 1313 C C . VAL A 1 171 ? 16.255 7.079 -18.100 1.00 87.44 171 VAL A C 1
ATOM 1315 O O . VAL A 1 171 ? 15.333 6.762 -17.350 1.00 87.44 171 VAL A O 1
ATOM 1318 N N . LEU A 1 172 ? 17.480 6.564 -17.975 1.00 87.25 172 LEU A N 1
ATOM 1319 C CA . LEU A 1 172 ? 17.803 5.486 -17.039 1.00 87.25 172 LEU A CA 1
ATOM 1320 C C . LEU A 1 172 ? 18.117 5.972 -15.625 1.00 87.25 172 LEU A C 1
ATOM 1322 O O . LEU A 1 172 ? 17.809 5.251 -14.672 1.00 87.25 172 LEU A O 1
ATOM 1326 N N . CYS A 1 173 ? 18.717 7.157 -15.504 1.00 86.81 173 CYS A N 1
ATOM 1327 C CA . CYS A 1 173 ? 19.256 7.687 -14.254 1.00 86.81 173 CYS A CA 1
ATOM 1328 C C . CYS A 1 173 ? 18.591 8.999 -13.822 1.00 86.81 173 CYS A C 1
ATOM 1330 O O . CYS A 1 173 ? 18.997 9.572 -12.824 1.00 86.81 173 CYS A O 1
ATOM 1332 N N . LEU A 1 174 ? 17.609 9.527 -14.552 1.00 84.00 174 LEU A N 1
ATOM 1333 C CA . LEU A 1 174 ? 16.967 10.780 -14.161 1.00 84.00 174 LEU A CA 1
ATOM 1334 C C . LEU A 1 174 ? 15.839 10.512 -13.162 1.00 84.00 174 LEU A C 1
ATOM 1336 O O . LEU A 1 174 ? 14.893 9.778 -13.454 1.00 84.00 174 LEU A O 1
ATOM 1340 N N . ASP A 1 175 ? 15.929 11.114 -11.981 1.00 77.00 175 ASP A N 1
ATOM 1341 C CA . ASP A 1 175 ? 14.898 10.988 -10.958 1.00 77.00 175 ASP A CA 1
ATOM 1342 C C . ASP A 1 175 ? 13.728 11.968 -11.193 1.00 77.00 175 ASP A C 1
ATOM 1344 O O . ASP A 1 175 ? 13.741 12.823 -12.081 1.00 77.00 175 ASP A O 1
ATOM 1348 N N . SER A 1 176 ? 12.688 11.886 -10.357 1.00 72.94 176 SER A N 1
ATOM 1349 C CA . SER A 1 176 ? 11.528 12.787 -10.453 1.00 72.94 176 SER A CA 1
ATOM 1350 C C . SER A 1 176 ? 11.852 14.269 -10.217 1.00 72.94 176 SER A C 1
ATOM 1352 O O . SER A 1 176 ? 10.994 15.115 -10.463 1.00 72.94 176 SER A O 1
ATOM 1354 N N . THR A 1 177 ? 13.044 14.581 -9.699 1.00 78.38 177 THR A N 1
ATOM 1355 C CA . THR A 1 177 ? 13.504 15.950 -9.433 1.00 78.38 177 THR A CA 1
ATOM 1356 C C . THR A 1 177 ? 14.426 16.489 -10.531 1.00 78.38 177 THR A C 1
ATOM 1358 O O . THR A 1 177 ? 14.805 17.658 -10.482 1.00 78.38 177 THR A O 1
ATOM 1361 N N . GLY A 1 178 ? 14.716 15.687 -11.564 1.00 75.62 178 GLY A N 1
ATOM 1362 C CA . GLY A 1 178 ? 15.576 16.063 -12.687 1.00 75.62 178 GLY A CA 1
ATOM 1363 C C . GLY A 1 178 ? 17.070 15.936 -12.386 1.00 75.62 178 GLY A C 1
ATOM 1364 O O . GLY A 1 178 ? 17.888 16.487 -13.120 1.00 75.62 178 GLY A O 1
ATOM 1365 N N . THR A 1 179 ? 17.435 15.235 -11.313 1.00 81.50 179 THR A N 1
ATOM 1366 C CA . THR A 1 179 ? 18.824 14.950 -10.946 1.00 81.50 179 THR A CA 1
ATOM 1367 C C . THR A 1 179 ? 19.251 13.587 -11.482 1.00 81.50 179 THR A C 1
ATOM 1369 O O . THR A 1 179 ? 18.440 12.667 -11.597 1.00 81.50 179 THR A O 1
ATOM 1372 N N . LEU A 1 180 ? 20.531 13.463 -11.845 1.00 81.88 180 LEU A N 1
ATOM 1373 C CA . LEU A 1 180 ? 21.108 12.182 -12.243 1.00 81.88 180 LEU A CA 1
ATOM 1374 C C . LEU A 1 180 ? 21.405 11.354 -10.988 1.00 81.88 180 LEU A C 1
ATOM 1376 O O . LEU A 1 180 ? 22.350 11.636 -10.252 1.00 81.88 180 LEU A O 1
ATOM 1380 N N . ASP A 1 181 ? 20.597 10.324 -10.770 1.00 83.88 181 ASP A N 1
ATOM 1381 C CA . ASP A 1 181 ? 20.726 9.322 -9.724 1.00 83.88 181 ASP A CA 1
ATOM 1382 C C . ASP A 1 181 ? 20.729 7.906 -10.327 1.00 83.88 181 ASP A C 1
ATOM 1384 O O . ASP A 1 181 ? 19.782 7.440 -10.962 1.00 83.88 181 ASP A O 1
ATOM 1388 N N . SER A 1 182 ? 21.812 7.171 -10.081 1.00 86.12 182 SER A N 1
ATOM 1389 C CA . SER A 1 182 ? 21.958 5.787 -10.539 1.00 86.12 182 SER A CA 1
ATOM 1390 C C . SER A 1 182 ? 21.168 4.779 -9.696 1.00 86.12 182 SER A C 1
ATOM 1392 O O . SER A 1 182 ? 21.111 3.607 -10.071 1.00 86.12 182 SER A O 1
ATOM 1394 N N . ALA A 1 183 ? 20.551 5.171 -8.574 1.00 88.75 183 ALA A N 1
ATOM 1395 C CA . ALA A 1 183 ? 19.832 4.247 -7.690 1.00 88.75 183 ALA A CA 1
ATOM 1396 C C . ALA A 1 183 ? 18.705 3.485 -8.407 1.00 88.75 183 ALA A C 1
ATOM 1398 O O . ALA A 1 183 ? 18.469 2.308 -8.133 1.00 88.75 183 ALA A O 1
ATOM 1399 N N . ALA A 1 184 ? 18.045 4.141 -9.360 1.00 86.25 184 ALA A N 1
ATOM 1400 C CA . ALA A 1 184 ? 17.024 3.564 -10.228 1.00 86.25 184 ALA A CA 1
ATOM 1401 C C . ALA A 1 184 ? 17.535 2.360 -11.016 1.00 86.25 184 ALA A C 1
ATOM 1403 O O . ALA A 1 184 ? 16.976 1.261 -10.964 1.00 86.25 184 ALA A O 1
ATOM 1404 N N . LEU A 1 185 ? 18.645 2.601 -11.710 1.00 90.00 185 LEU A N 1
ATOM 1405 C CA . LEU A 1 185 ? 19.314 1.655 -12.572 1.00 90.00 185 LEU A CA 1
ATOM 1406 C C . LEU A 1 185 ? 19.912 0.522 -11.738 1.00 90.00 185 LEU A C 1
ATOM 1408 O O . LEU A 1 185 ? 19.752 -0.643 -12.086 1.00 90.00 185 LEU A O 1
ATOM 1412 N N . GLN A 1 186 ? 20.508 0.837 -10.587 1.00 91.00 186 GLN A N 1
ATOM 1413 C CA . GLN A 1 186 ? 21.022 -0.161 -9.644 1.00 91.00 186 GLN A CA 1
ATOM 1414 C C . GLN A 1 186 ? 19.906 -1.066 -9.097 1.00 91.00 186 GLN A C 1
ATOM 1416 O O . GLN A 1 186 ? 20.052 -2.290 -9.034 1.00 91.00 186 GLN A O 1
ATOM 1421 N N . ASN A 1 187 ? 18.753 -0.492 -8.747 1.00 91.56 187 ASN A N 1
ATOM 1422 C CA . ASN A 1 187 ? 17.590 -1.263 -8.310 1.00 91.56 187 ASN A CA 1
ATOM 1423 C C . ASN A 1 187 ? 17.032 -2.155 -9.433 1.00 91.56 187 ASN A C 1
ATOM 1425 O O . ASN A 1 187 ? 16.640 -3.295 -9.185 1.00 91.56 187 ASN A O 1
ATOM 1429 N N . LEU A 1 188 ? 17.029 -1.669 -10.678 1.00 90.88 188 LEU A N 1
ATOM 1430 C CA . LEU A 1 188 ? 16.660 -2.483 -11.833 1.00 90.88 188 LEU A CA 1
ATOM 1431 C C . LEU A 1 188 ? 17.635 -3.651 -12.030 1.00 90.88 188 LEU A C 1
ATOM 1433 O O . LEU A 1 188 ? 17.177 -4.784 -12.137 1.00 90.88 188 LEU A O 1
ATOM 1437 N N . ILE A 1 189 ? 18.948 -3.394 -12.004 1.00 91.38 189 ILE A N 1
ATOM 1438 C CA . ILE A 1 189 ? 20.006 -4.406 -12.169 1.00 91.38 189 ILE A CA 1
ATOM 1439 C C . ILE A 1 189 ? 19.893 -5.497 -11.099 1.00 91.38 189 ILE A C 1
ATOM 1441 O O . ILE A 1 189 ? 19.860 -6.678 -11.423 1.00 91.38 189 ILE A O 1
ATOM 1445 N N . SER A 1 190 ? 19.770 -5.109 -9.828 1.00 92.06 190 SER A N 1
ATOM 1446 C CA . SER A 1 190 ? 19.620 -6.049 -8.700 1.00 92.06 190 SER A CA 1
ATOM 1447 C C . SER A 1 190 ? 18.315 -6.850 -8.713 1.00 92.06 190 SER A C 1
ATOM 1449 O O . SER A 1 190 ? 18.222 -7.883 -8.051 1.00 92.06 190 SER A O 1
ATOM 1451 N N . SER A 1 191 ? 17.307 -6.387 -9.453 1.00 91.75 191 SER A N 1
ATOM 1452 C CA . SER A 1 191 ? 16.037 -7.094 -9.609 1.00 91.75 191 SER A CA 1
ATOM 1453 C C . SER A 1 191 ? 16.042 -8.065 -10.791 1.00 91.75 191 SER A C 1
ATOM 1455 O O . SER A 1 191 ? 15.088 -8.832 -10.915 1.00 91.75 191 SER A O 1
ATOM 1457 N N . LEU A 1 192 ? 17.061 -8.041 -11.662 1.00 91.06 192 LEU A N 1
ATOM 1458 C CA . LEU A 1 192 ? 17.133 -8.923 -12.827 1.00 91.06 192 LEU A CA 1
ATOM 1459 C C . LEU A 1 192 ? 17.201 -10.404 -12.413 1.00 91.06 192 LEU A C 1
ATOM 1461 O O . LEU A 1 192 ? 17.854 -10.739 -11.427 1.00 91.06 192 LEU A O 1
ATOM 1465 N N . PRO A 1 193 ? 16.520 -11.299 -13.152 1.00 90.38 193 PRO A N 1
ATOM 1466 C CA . PRO A 1 193 ? 16.587 -12.729 -12.894 1.00 90.38 193 PRO A CA 1
ATOM 1467 C C . PRO A 1 193 ? 17.949 -13.293 -13.320 1.00 90.38 193 PRO A C 1
ATOM 1469 O O . PRO A 1 193 ? 18.595 -12.758 -14.222 1.00 90.38 193 PRO A O 1
ATOM 1472 N N . ASP A 1 194 ? 18.351 -14.413 -12.717 1.00 89.56 194 ASP A N 1
ATOM 1473 C CA . ASP A 1 194 ? 19.597 -15.099 -13.068 1.00 89.56 194 ASP A CA 1
ATOM 1474 C C . ASP A 1 194 ? 19.633 -15.513 -14.548 1.00 89.56 194 ASP A C 1
ATOM 1476 O O . ASP A 1 194 ? 18.602 -15.817 -15.162 1.00 89.56 194 ASP A O 1
ATOM 1480 N N . HIS A 1 195 ? 20.841 -15.606 -15.113 1.00 88.06 195 HIS A N 1
ATOM 1481 C CA . HIS A 1 195 ? 21.055 -15.982 -16.515 1.00 88.06 195 HIS A CA 1
ATOM 1482 C C . HIS A 1 195 ? 20.357 -17.294 -16.907 1.00 88.06 195 HIS A C 1
ATOM 1484 O O . HIS A 1 195 ? 19.793 -17.383 -17.997 1.00 88.06 195 HIS A O 1
ATOM 1490 N N . ASP A 1 196 ? 20.312 -18.285 -16.015 1.00 88.44 196 ASP A N 1
ATOM 1491 C CA . ASP A 1 196 ? 19.622 -19.557 -16.263 1.00 88.44 196 ASP A CA 1
ATOM 1492 C C . ASP A 1 196 ? 18.114 -19.383 -16.463 1.00 88.44 196 ASP A C 1
ATOM 1494 O O . ASP A 1 196 ? 17.494 -20.072 -17.276 1.00 88.44 196 ASP A O 1
ATOM 1498 N N . VAL A 1 197 ? 17.506 -18.459 -15.720 1.00 87.69 197 VAL A N 1
ATOM 1499 C CA . VAL A 1 197 ? 16.078 -18.154 -15.817 1.00 87.69 197 VAL A CA 1
ATOM 1500 C C . VAL A 1 197 ? 15.796 -17.398 -17.112 1.00 87.69 197 VAL A C 1
ATOM 1502 O O . VAL A 1 197 ? 14.827 -17.717 -17.798 1.00 87.69 197 VAL A O 1
ATOM 1505 N N . ILE A 1 198 ? 16.671 -16.463 -17.493 1.00 88.06 198 ILE A N 1
ATOM 1506 C CA . ILE A 1 198 ? 16.591 -15.749 -18.776 1.00 88.06 198 ILE A CA 1
ATOM 1507 C C . ILE A 1 198 ? 16.684 -16.739 -19.944 1.00 88.06 198 ILE A C 1
ATOM 1509 O O . ILE A 1 198 ? 15.834 -16.715 -20.831 1.00 88.06 198 ILE A O 1
ATOM 1513 N N . ASN A 1 199 ? 17.649 -17.661 -19.916 1.00 89.75 199 ASN A N 1
ATOM 1514 C CA . ASN A 1 199 ? 17.830 -18.667 -20.967 1.00 89.75 199 ASN A CA 1
ATOM 1515 C C . ASN A 1 199 ? 16.601 -19.570 -21.125 1.00 89.75 199 ASN A C 1
ATOM 1517 O O . ASN A 1 199 ? 16.212 -19.886 -22.247 1.00 89.75 199 ASN A O 1
ATOM 1521 N N . LYS A 1 200 ? 15.942 -19.940 -20.019 1.00 87.56 200 LYS A N 1
ATOM 1522 C CA . LYS A 1 200 ? 14.679 -20.697 -20.062 1.00 87.56 200 LYS A CA 1
ATOM 1523 C C . LYS A 1 200 ? 13.550 -19.925 -20.743 1.00 87.56 200 LYS A C 1
ATOM 1525 O O . LYS A 1 200 ? 12.744 -20.548 -21.417 1.00 87.56 200 LYS A O 1
ATOM 1530 N N . VAL A 1 201 ? 13.482 -18.603 -20.561 1.00 84.94 201 VAL A N 1
ATOM 1531 C CA . VAL A 1 201 ? 12.495 -17.747 -21.245 1.00 84.94 201 VAL A CA 1
ATOM 1532 C C . VAL A 1 201 ? 12.813 -17.626 -22.734 1.00 84.94 201 VAL A C 1
ATOM 1534 O O . VAL A 1 201 ? 11.898 -17.687 -23.542 1.00 84.94 201 VAL A O 1
ATOM 1537 N N . VAL A 1 202 ? 14.090 -17.481 -23.100 1.00 85.88 202 VAL A N 1
ATOM 1538 C CA . VAL A 1 202 ? 14.535 -17.378 -24.504 1.00 85.88 202 VAL A CA 1
ATOM 1539 C C . VAL A 1 202 ? 14.335 -18.687 -25.276 1.00 85.88 202 VAL A C 1
ATOM 1541 O O . VAL A 1 202 ? 14.157 -18.659 -26.487 1.00 85.88 202 VAL A O 1
ATOM 1544 N N . ALA A 1 203 ? 14.379 -19.827 -24.587 1.00 84.69 203 ALA A N 1
ATOM 1545 C CA . ALA A 1 203 ? 14.194 -21.147 -25.183 1.00 84.69 203 ALA A CA 1
ATOM 1546 C C . ALA A 1 203 ? 12.720 -21.550 -25.402 1.00 84.69 203 ALA A C 1
ATOM 1548 O O . ALA A 1 203 ? 12.482 -22.644 -25.919 1.00 84.69 203 ALA A O 1
ATOM 1549 N N . LEU A 1 204 ? 11.754 -20.722 -24.980 1.00 79.31 204 LEU A N 1
ATOM 1550 C CA . LEU A 1 204 ? 10.330 -20.888 -25.303 1.00 79.31 204 LEU A CA 1
ATOM 1551 C C . LEU A 1 204 ? 10.003 -20.358 -26.702 1.00 79.31 204 LEU A C 1
ATOM 1553 O O . LEU A 1 204 ? 9.124 -20.979 -27.340 1.00 79.31 204 LEU A O 1
#

Sequence (204 aa):
RGPPPPPMPGAPPPPPMPGMRPGAPRPPPAPGGGPPPPPGMPRMPGPGTATLPYGMTLKKSNVKPDAQTKRLQWNKVTPQKMSEKSVWVKLNKKESHIKVQVLKSIGENFAVKQTKKRVVDHSDKGFKKDKELRILDVKTNQNLSIALRGQYKHLSLDAIRLAILRCDEHVLCLDSTGTLDSAALQNLISSLPDHDVINKVVAL

Mean predicted aligned error: 21.03 Å

Foldseek 3Di:
DDDDDDDDDDDDDDDDDPDDDPDDDDPDPDPDPDPPDPDPDPPDPDPDDPPQPPPFDDDDDPDDQPADFDDDPDDDDDRVVDDNPDPVVVVRVDDDDDDVVVSNVRCVPGGDPCPPPVPPPPPPPPPPPPPPPCLDDPVLVVLLVCLCCPFVVVPDPVRVVVCVVVVPQQRQQQGPVRDGHNVSVVSNVVSDDDPVSVVVVVVD

pLDDT: mean 74.35, std 16.6, range [33.62, 95.31]

InterPro domains:
  IPR015425 Formin, FH2 domain [PF02181] (60-198)
  IPR015425 Formin, FH2 domain [PS51444] (59-204)
  IPR051412 Formin Homology Diaphanous subfamily [PTHR45691] (3-196)

Solvent-accessible surface area (backbone atoms only — not comparable to full-atom values): 13965 Å² total; per-residue (Å²): 138,82,84,82,82,79,85,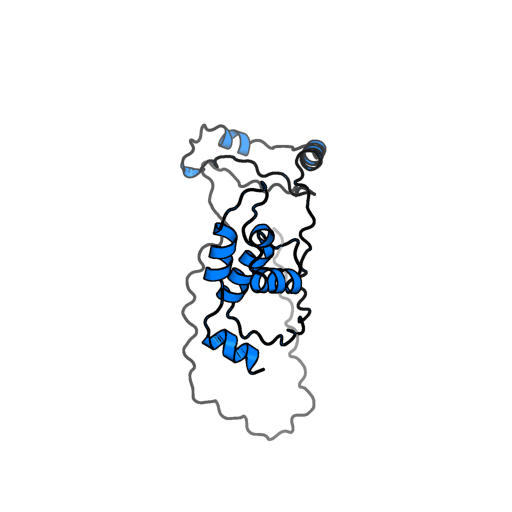78,83,79,81,79,81,80,81,82,76,93,78,78,72,90,80,76,78,78,80,76,82,80,91,68,85,70,79,76,80,74,82,77,71,78,77,70,81,64,100,77,74,84,80,49,64,90,83,48,76,88,79,77,72,90,74,76,76,96,47,65,50,67,80,82,96,70,86,81,84,58,65,90,82,54,62,79,87,34,68,66,56,58,52,65,74,47,87,80,84,74,58,67,69,59,56,50,50,49,32,71,77,38,39,50,82,74,68,75,68,73,73,74,64,85,57,87,65,73,67,75,71,71,81,66,82,70,82,62,53,76,64,52,49,51,45,36,51,47,41,46,57,55,82,46,56,90,51,52,73,67,55,52,51,49,31,62,77,67,67,36,54,78,72,53,17,43,46,100,86,74,46,85,41,59,66,59,45,51,49,41,62,75,28,56,74,57,69,72,58,50,52,58,62,74,73,109

Nearest PDB structures (foldseek):
  3o4x-assembly2_F  TM=5.431E-01  e=2.005E-04  Mus musculus
  1ux5-assembly1_A  TM=3.329E-01  e=7.709E-01  Saccharomyces cerevisiae
  8ow6-assembly2_C  TM=2.924E-01  e=6.267E+00  Heterocapsa pygmaea

Secondary structure (DSSP, 8-state):
-PPPPPPPPPPPPPPPPTT--TTPPPPPPPS--PPPPPP-------S-----STT----------SSPBPPP-PPPP-GGGS-TTSHHHHHHHS-----HHHHHHHHHHHB------------------------S-HHHHHHHHHHHHHGGGGS-HHHHHHHHHHT-HHHHSB-TTS-B-THHHHHHHHHSPPHHHHHHHHT-